Protein AF-0000000080103624 (afdb_homodimer)

Solvent-accessible surface area (backbone atoms only — not comparable to full-atom values): 19762 Å² total; per-residue (Å²): 134,85,80,80,78,81,78,81,80,79,78,71,75,78,77,62,60,20,58,78,58,43,58,50,46,77,57,95,74,27,35,34,36,67,38,67,47,63,38,26,50,69,50,47,36,51,53,22,40,49,47,68,25,21,25,30,74,59,68,45,70,66,57,38,50,50,51,16,57,56,40,41,77,65,40,57,46,86,38,49,27,38,39,17,35,40,26,85,40,67,56,57,80,43,61,86,39,42,38,31,71,71,68,57,77,66,75,45,86,51,58,30,93,80,40,56,50,72,39,98,50,56,34,23,34,25,28,29,20,62,78,37,32,26,37,54,39,61,43,78,47,68,28,21,34,32,28,29,29,75,54,31,68,48,50,40,56,63,33,88,86,74,21,62,20,50,47,41,78,32,76,87,41,74,18,46,30,17,39,20,45,58,77,77,126,135,86,82,80,78,79,80,81,79,80,80,71,76,78,76,62,60,20,58,77,55,43,60,51,47,77,57,94,73,26,35,33,34,66,38,68,48,64,39,26,50,69,49,48,37,50,53,22,40,46,46,68,26,21,24,30,74,60,67,45,70,66,58,37,50,50,52,15,58,57,40,41,78,67,41,57,47,86,38,49,27,36,40,17,34,40,27,85,43,70,57,58,79,42,62,86,39,42,38,30,72,70,66,54,78,66,77,46,86,50,57,31,92,82,40,55,52,74,43,99,50,56,34,24,34,26,29,30,21,63,77,38,32,26,38,55,39,60,44,78,47,68,27,22,34,31,28,28,29,74,53,35,69,48,47,40,60,63,36,89,84,74,22,61,21,49,46,41,76,33,77,86,45,74,18,45,29,16,40,21,47,56,76,77,125

Nearest PDB structures (foldseek):
  1uv0-assembly1_A  TM=8.513E-01  e=1.401E-09  Homo sapiens
  1htn-assembly1_A  TM=8.570E-01  e=1.304E-08  Homo sapiens
  6m5m-assembly1_A  TM=8.156E-01  e=2.889E-09  Saxidomus purpurata
  3l9j-assembly1_C  TM=8.306E-01  e=1.088E-08  Homo sapiens
  6e7d-assembly1_E  TM=8.321E-01  e=7.578E-09  Mus musculus

Organism: NCBI:txid1611254

Structure (mmCIF, N/CA/C/O backbone):
data_AF-0000000080103624-model_v1
#
loop_
_entity.id
_entity.type
_entity.pdbx_description
1 polymer 'C-type lectin domain-containing protein'
#
loop_
_atom_site.group_PDB
_atom_site.id
_atom_site.type_symbol
_atom_site.label_atom_id
_atom_site.label_alt_id
_atom_site.label_comp_id
_atom_site.label_asym_id
_atom_site.label_entity_id
_atom_site.label_seq_id
_atom_site.pdbx_PDB_ins_code
_atom_site.Cartn_x
_atom_site.Cartn_y
_atom_site.Cartn_z
_atom_site.occupancy
_atom_site.B_iso_or_equiv
_atom_site.auth_seq_id
_atom_site.auth_comp_id
_atom_site.auth_asym_id
_atom_site.auth_atom_id
_atom_site.pdbx_PDB_model_num
ATOM 1 N N . MET A 1 1 ? 51.656 28.688 24.375 1 42.62 1 MET A N 1
ATOM 2 C CA . MET A 1 1 ? 51.281 28.562 22.969 1 42.62 1 MET A CA 1
ATOM 3 C C . MET A 1 1 ? 50.094 27.641 22.812 1 42.62 1 MET A C 1
ATOM 5 O O . MET A 1 1 ? 50.188 26.438 23.016 1 42.62 1 MET A O 1
ATOM 9 N N . TRP A 1 2 ? 48.875 28.109 23.203 1 54.34 2 TRP A N 1
ATOM 10 C CA . TRP A 1 2 ? 47.594 27.438 23.172 1 54.34 2 TRP A CA 1
ATOM 11 C C . TRP A 1 2 ? 47.188 27.078 21.734 1 54.34 2 TRP A C 1
ATOM 13 O O . TRP A 1 2 ? 47.125 27.938 20.859 1 54.34 2 TRP A O 1
ATOM 23 N N . LYS A 1 3 ? 47.469 25.828 21.203 1 55.03 3 LYS A N 1
ATOM 24 C CA . LYS A 1 3 ? 47 25.281 19.938 1 55.03 3 LYS A CA 1
ATOM 25 C C . LYS A 1 3 ? 45.469 25.156 19.922 1 55.03 3 LYS A C 1
ATOM 27 O O . LYS A 1 3 ? 44.875 24.453 20.75 1 55.03 3 LYS A O 1
ATOM 32 N N . ALA A 1 4 ? 44.656 26.141 19.391 1 56.53 4 ALA A N 1
ATOM 33 C CA . ALA A 1 4 ? 43.25 26.062 19.125 1 56.53 4 ALA A CA 1
ATOM 34 C C . ALA A 1 4 ? 42.906 24.922 18.156 1 56.53 4 ALA A C 1
ATOM 36 O O . ALA A 1 4 ? 43.438 24.891 17.047 1 56.53 4 ALA A O 1
ATOM 37 N N . CYS A 1 5 ? 42.531 23.766 18.641 1 57.59 5 CYS A N 1
ATOM 38 C CA . CYS A 1 5 ? 41.969 22.672 17.844 1 57.59 5 CYS A CA 1
ATOM 39 C C . CYS A 1 5 ? 40.625 23.047 17.25 1 57.59 5 CYS A C 1
ATOM 41 O O . CYS A 1 5 ? 39.656 23.25 17.984 1 57.59 5 CYS A O 1
ATOM 43 N N . PHE A 1 6 ? 40.5 23.688 16.094 1 59.5 6 PHE A N 1
ATOM 44 C CA . PHE A 1 6 ? 39.25 23.906 15.375 1 59.5 6 PHE A CA 1
ATOM 45 C C . PHE A 1 6 ? 38.594 22.594 14.984 1 59.5 6 PHE A C 1
ATOM 47 O O . PHE A 1 6 ? 39.156 21.844 14.172 1 59.5 6 PHE A O 1
ATOM 54 N N . ALA A 1 7 ? 37.625 22.047 15.789 1 59.94 7 ALA A N 1
ATOM 55 C CA . ALA A 1 7 ? 36.781 20.922 15.414 1 59.94 7 ALA A CA 1
ATOM 56 C C . ALA A 1 7 ? 35.844 21.312 14.273 1 59.94 7 ALA A C 1
ATOM 58 O O . ALA A 1 7 ? 34.969 22.172 14.438 1 59.94 7 ALA A O 1
ATOM 59 N N . PHE A 1 8 ? 36.156 21 13.023 1 60.81 8 PHE A N 1
ATOM 60 C CA . PHE A 1 8 ? 35.281 21.141 11.859 1 60.81 8 PHE A CA 1
ATOM 61 C C . PHE A 1 8 ? 34.125 20.156 11.945 1 60.81 8 PHE A C 1
ATOM 63 O O . PHE A 1 8 ? 34.312 18.953 11.812 1 60.81 8 PHE A O 1
ATOM 70 N N . PHE A 1 9 ? 32.938 20.594 12.57 1 58.5 9 PHE A N 1
ATOM 71 C CA . PHE A 1 9 ? 31.719 19.812 12.484 1 58.5 9 PHE A CA 1
ATOM 72 C C . PHE A 1 9 ? 31.25 19.703 11.031 1 58.5 9 PHE A C 1
ATOM 74 O O . PHE A 1 9 ? 30.828 20.688 10.43 1 58.5 9 PHE A O 1
ATOM 81 N N . ILE A 1 10 ? 31.578 18.609 10.328 1 54.03 10 ILE A N 1
ATOM 82 C CA . ILE A 1 10 ? 31.047 18.281 9.008 1 54.03 10 ILE A CA 1
ATOM 83 C C . ILE A 1 10 ? 29.562 17.969 9.109 1 54.03 10 ILE A C 1
ATOM 85 O O . ILE A 1 10 ? 29.188 16.922 9.656 1 54.03 10 ILE A O 1
ATOM 89 N N . PHE A 1 11 ? 28.641 18.938 9.062 1 50.88 11 PHE A N 1
ATOM 90 C CA . PHE A 1 11 ? 27.219 18.688 8.859 1 50.88 11 PHE A CA 1
ATOM 91 C C . PHE A 1 11 ? 26.984 17.984 7.531 1 50.88 11 PHE A C 1
ATOM 93 O O . PHE A 1 11 ? 27.047 18.609 6.473 1 50.88 11 PHE A O 1
ATOM 100 N N . LEU A 1 12 ? 27.094 16.672 7.508 1 46.94 12 LEU A N 1
ATOM 101 C CA . LEU A 1 12 ? 26.703 15.93 6.312 1 46.94 12 LEU A CA 1
ATOM 102 C C . LEU A 1 12 ? 25.188 16.031 6.078 1 46.94 12 LEU A C 1
ATOM 104 O O . LEU A 1 12 ? 24.406 15.625 6.926 1 46.94 12 LEU A O 1
ATOM 108 N N . PRO A 1 13 ? 24.781 16.844 5.172 1 43.38 13 PRO A N 1
ATOM 109 C CA . PRO A 1 13 ? 23.328 16.797 4.918 1 43.38 13 PRO A CA 1
ATOM 110 C C . PRO A 1 13 ? 22.828 15.398 4.578 1 43.38 13 PRO A C 1
ATOM 112 O O . PRO A 1 13 ? 23.438 14.711 3.748 1 43.38 13 PRO A O 1
ATOM 115 N N . VAL A 1 14 ? 22.109 14.797 5.48 1 39.34 14 VAL A N 1
ATOM 116 C CA . VAL A 1 14 ? 21.406 13.547 5.16 1 39.34 14 VAL A CA 1
ATOM 117 C C . VAL A 1 14 ? 20.531 13.758 3.93 1 39.34 14 VAL A C 1
ATOM 119 O O . VAL A 1 14 ? 19.562 14.516 3.971 1 39.34 14 VAL A O 1
ATOM 122 N N . LEU A 1 15 ? 21.094 13.664 2.699 1 37.47 15 LEU A N 1
ATOM 123 C CA . LEU A 1 15 ? 20.312 13.594 1.472 1 37.47 15 LEU A CA 1
ATOM 124 C C . LEU A 1 15 ? 19.234 12.516 1.579 1 37.47 15 LEU A C 1
ATOM 126 O O . LEU A 1 15 ? 19.531 11.32 1.593 1 37.47 15 LEU A O 1
ATOM 130 N N . THR A 1 16 ? 18.156 12.828 2.361 1 37.81 16 THR A N 1
ATOM 131 C CA . THR A 1 16 ? 17.078 11.852 2.33 1 37.81 16 THR A CA 1
ATOM 132 C C . THR A 1 16 ? 16.469 11.758 0.934 1 37.81 16 THR A C 1
ATOM 134 O O . THR A 1 16 ? 16.078 12.781 0.351 1 37.81 16 THR A O 1
ATOM 137 N N . ASN A 1 17 ? 17.094 11.094 0.019 1 40.38 17 ASN A N 1
ATOM 138 C CA . ASN A 1 17 ? 16.562 10.773 -1.304 1 40.38 17 ASN A CA 1
ATOM 139 C C . ASN A 1 17 ? 15.086 10.438 -1.249 1 40.38 17 ASN A C 1
ATOM 141 O O . ASN A 1 17 ? 14.672 9.562 -0.485 1 40.38 17 ASN A O 1
ATOM 145 N N . ALA A 1 18 ? 14.203 11.414 -1.476 1 46.22 18 ALA A N 1
ATOM 146 C CA . ALA A 1 18 ? 12.773 11.109 -1.585 1 46.22 18 ALA A CA 1
ATOM 147 C C . ALA A 1 18 ? 12.531 9.977 -2.584 1 46.22 18 ALA A C 1
ATOM 149 O O . ALA A 1 18 ? 12.82 10.125 -3.775 1 46.22 18 ALA A O 1
ATOM 150 N N . GLN A 1 19 ? 12.891 8.758 -2.305 1 52.38 19 GLN A N 1
ATOM 151 C CA . GLN A 1 19 ? 12.883 7.574 -3.158 1 52.38 19 GLN A CA 1
ATOM 152 C C . GLN A 1 19 ? 11.484 7.281 -3.68 1 52.38 19 GLN A C 1
ATOM 154 O O . GLN A 1 19 ? 10.508 7.379 -2.934 1 52.38 19 GLN A O 1
ATOM 159 N N . CYS A 1 20 ? 11.344 7.457 -5.16 1 63.06 20 CYS A N 1
ATOM 160 C CA . CYS A 1 20 ? 10.125 6.961 -5.789 1 63.06 20 CYS A CA 1
ATOM 161 C C . CYS A 1 20 ? 9.844 5.523 -5.371 1 63.06 20 CYS A C 1
ATOM 163 O O . CYS A 1 20 ? 10.703 4.652 -5.496 1 63.06 20 CYS A O 1
ATOM 165 N N . ASN A 1 21 ? 8.727 5.273 -4.75 1 66.69 21 ASN A N 1
ATOM 166 C CA . ASN A 1 21 ? 8.156 3.973 -4.41 1 66.69 21 ASN A CA 1
ATOM 167 C C . ASN A 1 21 ? 9.016 3.244 -3.377 1 66.69 21 ASN A C 1
ATOM 169 O O . ASN A 1 21 ? 9.453 2.115 -3.609 1 66.69 21 ASN A O 1
ATOM 173 N N . PRO A 1 22 ? 9.336 3.867 -2.318 1 73.5 22 PRO A N 1
ATOM 174 C CA . PRO A 1 22 ? 10.109 3.158 -1.294 1 73.5 22 PRO A CA 1
ATOM 175 C C . PRO A 1 22 ? 9.477 1.823 -0.902 1 73.5 22 PRO A C 1
ATOM 177 O O . PRO A 1 22 ? 8.25 1.691 -0.903 1 73.5 22 PRO A O 1
ATOM 180 N N . GLY A 1 23 ? 10.344 0.8 -0.633 1 76.62 23 GLY A N 1
ATOM 181 C CA . GLY A 1 23 ? 9.867 -0.511 -0.225 1 76.62 23 GLY A CA 1
ATOM 182 C C . GLY A 1 23 ? 9.617 -1.446 -1.394 1 76.62 23 GLY A C 1
ATOM 183 O O . GLY A 1 23 ? 9.234 -2.602 -1.2 1 76.62 23 GLY A O 1
ATOM 184 N N . SER A 1 24 ? 9.922 -0.871 -2.531 1 81.94 24 SER A N 1
ATOM 185 C CA . SER A 1 24 ? 9.703 -1.687 -3.723 1 81.94 24 SER A CA 1
ATOM 186 C C . SER A 1 24 ? 11.008 -2.277 -4.238 1 81.94 24 SER A C 1
ATOM 188 O O . SER A 1 24 ? 12.094 -1.77 -3.93 1 81.94 24 SER A O 1
ATOM 190 N N . VAL A 1 25 ? 10.906 -3.393 -4.898 1 80.06 25 VAL A N 1
ATOM 191 C CA . VAL A 1 25 ? 12.016 -4.031 -5.586 1 80.06 25 VAL A CA 1
ATOM 192 C C . VAL A 1 25 ? 11.703 -4.164 -7.074 1 80.06 25 VAL A C 1
ATOM 194 O O . VAL A 1 25 ? 10.539 -4.066 -7.48 1 80.06 25 VAL A O 1
ATOM 197 N N . TYR A 1 26 ? 12.781 -4.301 -7.824 1 75.94 26 TYR A N 1
ATOM 198 C CA . TYR A 1 26 ? 12.594 -4.246 -9.266 1 75.94 26 TYR A CA 1
ATOM 199 C C . TYR A 1 26 ? 13.164 -5.488 -9.938 1 75.94 26 TYR A C 1
ATOM 201 O O . TYR A 1 26 ? 14.219 -5.988 -9.547 1 75.94 26 TYR A O 1
ATOM 209 N N . SER A 1 27 ? 12.367 -6.059 -10.898 1 78.81 27 SER A N 1
ATOM 210 C CA . SER A 1 27 ? 12.805 -7.184 -11.727 1 78.81 27 SER A CA 1
ATOM 211 C C . SER A 1 27 ? 12.109 -7.176 -13.086 1 78.81 27 SER A C 1
ATOM 213 O O . SER A 1 27 ? 10.883 -7.051 -13.156 1 78.81 27 SER A O 1
ATOM 215 N N . ASN A 1 28 ? 12.945 -7.277 -14.125 1 75.81 28 ASN A N 1
ATOM 216 C CA . ASN A 1 28 ? 12.422 -7.41 -15.477 1 75.81 28 ASN A CA 1
ATOM 217 C C . ASN A 1 28 ? 11.422 -6.309 -15.805 1 75.81 28 ASN A C 1
ATOM 219 O O . ASN A 1 28 ? 10.312 -6.594 -16.266 1 75.81 28 ASN A O 1
ATOM 223 N N . ASN A 1 29 ? 11.75 -5.043 -15.539 1 72.5 29 ASN A N 1
ATOM 224 C CA . ASN A 1 29 ? 10.969 -3.852 -15.844 1 72.5 29 ASN A CA 1
ATOM 225 C C . ASN A 1 29 ? 9.641 -3.844 -15.094 1 72.5 29 ASN A C 1
ATOM 227 O O . ASN A 1 29 ? 8.648 -3.281 -15.57 1 72.5 29 ASN A O 1
ATOM 231 N N . ARG A 1 30 ? 9.57 -4.551 -14.07 1 82.62 30 ARG A N 1
ATOM 232 C CA . ARG A 1 30 ? 8.422 -4.543 -13.164 1 82.62 30 ARG A CA 1
ATOM 233 C C . ARG A 1 30 ? 8.844 -4.164 -11.75 1 82.62 30 ARG A C 1
ATOM 235 O O . ARG A 1 30 ? 9.961 -4.473 -11.32 1 82.62 30 ARG A O 1
ATOM 242 N N . ARG A 1 31 ? 8.016 -3.441 -11.141 1 83.44 31 ARG A N 1
ATOM 243 C CA . ARG A 1 31 ? 8.203 -3.094 -9.734 1 83.44 31 ARG A CA 1
ATOM 244 C C . ARG A 1 31 ? 7.324 -3.961 -8.836 1 83.44 31 ARG A C 1
ATOM 246 O O . ARG A 1 31 ? 6.156 -4.195 -9.141 1 83.44 31 ARG A O 1
ATOM 253 N N . PHE A 1 32 ? 7.969 -4.43 -7.746 1 89.5 32 PHE A N 1
ATOM 254 C CA . PHE A 1 32 ? 7.246 -5.273 -6.801 1 89.5 32 PHE A CA 1
ATOM 255 C C . PHE A 1 32 ? 7.309 -4.691 -5.395 1 89.5 32 PHE A C 1
ATOM 257 O O . PHE A 1 32 ? 8.336 -4.141 -4.988 1 89.5 32 PHE A O 1
ATOM 264 N N . THR A 1 33 ? 6.25 -4.73 -4.742 1 92.75 33 THR A N 1
ATOM 265 C CA . THR A 1 33 ? 6.203 -4.379 -3.328 1 92.75 33 THR A CA 1
ATOM 266 C C . THR A 1 33 ? 5.594 -5.512 -2.508 1 92.75 33 THR A C 1
ATOM 268 O O . THR A 1 33 ? 4.504 -6 -2.824 1 92.75 33 THR A O 1
ATOM 271 N N . LEU A 1 34 ? 6.312 -5.941 -1.493 1 95.94 34 LEU A N 1
ATOM 272 C CA . LEU A 1 34 ? 5.848 -7.008 -0.616 1 95.94 34 LEU A CA 1
ATOM 273 C C . LEU A 1 34 ? 5.195 -6.434 0.639 1 95.94 34 LEU A C 1
ATOM 275 O O . LEU A 1 34 ? 5.793 -5.602 1.327 1 95.94 34 LEU A O 1
ATOM 279 N N . PHE A 1 35 ? 4.016 -6.848 0.913 1 97.69 35 PHE A N 1
ATOM 280 C CA . PHE A 1 35 ? 3.281 -6.43 2.102 1 97.69 35 PHE A CA 1
ATOM 281 C C . PHE A 1 35 ? 3.158 -7.582 3.096 1 97.69 35 PHE A C 1
ATOM 283 O O . PHE A 1 35 ? 2.465 -8.562 2.83 1 97.69 35 PHE A O 1
ATOM 290 N N . PRO A 1 36 ? 3.758 -7.422 4.25 1 97.06 36 PRO A N 1
ATOM 291 C CA . PRO A 1 36 ? 3.676 -8.5 5.242 1 97.06 36 PRO A CA 1
ATOM 292 C C . PRO A 1 36 ? 2.301 -8.594 5.895 1 97.06 36 PRO A C 1
ATOM 294 O O . PRO A 1 36 ? 1.998 -9.586 6.562 1 97.06 36 PRO A O 1
ATOM 297 N N . ALA A 1 37 ? 1.497 -7.543 5.789 1 96.88 37 ALA A N 1
ATOM 298 C CA . ALA A 1 37 ? 0.145 -7.57 6.34 1 96.88 37 ALA A CA 1
ATOM 299 C C . ALA A 1 37 ? -0.652 -8.742 5.781 1 96.88 37 ALA A C 1
ATOM 301 O O . ALA A 1 37 ? -0.556 -9.062 4.594 1 96.88 37 ALA A O 1
ATOM 302 N N . GLN A 1 38 ? -1.445 -9.383 6.633 1 97.88 38 GLN A N 1
ATOM 303 C CA . GLN A 1 38 ? -2.232 -10.531 6.211 1 97.88 38 GLN A CA 1
ATOM 304 C C . GLN A 1 38 ? -3.676 -10.133 5.914 1 97.88 38 GLN A C 1
ATOM 306 O O . GLN A 1 38 ? -4.398 -9.688 6.805 1 97.88 38 GLN A O 1
ATOM 311 N N . VAL A 1 39 ? -4.102 -10.281 4.68 1 98.38 39 VAL A N 1
ATOM 312 C CA . VAL A 1 39 ? -5.461 -9.977 4.25 1 98.38 39 VAL A CA 1
ATOM 313 C C . VAL A 1 39 ? -5.949 -11.047 3.279 1 98.38 39 VAL A C 1
ATOM 315 O O . VAL A 1 39 ? -5.18 -11.922 2.869 1 98.38 39 VAL A O 1
ATOM 318 N N . ASP A 1 40 ? -7.215 -11.07 3.012 1 98 40 ASP A N 1
ATOM 319 C CA . ASP A 1 40 ? -7.711 -12.039 2.043 1 98 40 ASP A CA 1
ATOM 320 C C . ASP A 1 40 ? -7.355 -11.625 0.617 1 98 40 ASP A C 1
ATOM 322 O O . ASP A 1 40 ? -6.836 -10.531 0.395 1 98 40 ASP A O 1
ATOM 326 N N . PHE A 1 41 ? -7.598 -12.492 -0.277 1 97.88 41 PHE A N 1
ATOM 327 C CA . PHE A 1 41 ? -7.172 -12.32 -1.661 1 97.88 41 PHE A CA 1
ATOM 328 C C . PHE A 1 41 ? -7.801 -11.07 -2.27 1 97.88 41 PHE A C 1
ATOM 330 O O . PHE A 1 41 ? -7.109 -10.258 -2.877 1 97.88 41 PHE A O 1
ATOM 337 N N . LYS A 1 42 ? -9.109 -10.961 -2.08 1 97.94 42 LYS A N 1
ATOM 338 C CA . LYS A 1 42 ? -9.828 -9.828 -2.662 1 97.94 42 LYS A CA 1
ATOM 339 C C . LYS A 1 42 ? -9.289 -8.508 -2.129 1 97.94 42 LYS A C 1
ATOM 341 O O . LYS A 1 42 ? -9.078 -7.562 -2.896 1 97.94 42 LYS A O 1
ATOM 346 N N . THR A 1 43 ? -9.078 -8.414 -0.839 1 98.44 43 THR A N 1
ATOM 347 C CA . THR A 1 43 ? -8.547 -7.215 -0.207 1 98.44 43 THR A CA 1
ATOM 348 C C . THR A 1 43 ? -7.141 -6.91 -0.712 1 98.44 43 THR A C 1
ATOM 350 O O . THR A 1 43 ? -6.82 -5.758 -1.017 1 98.44 43 THR A O 1
ATOM 353 N N . ALA A 1 44 ? -6.309 -7.938 -0.789 1 98.75 44 ALA A N 1
ATOM 354 C CA . ALA A 1 44 ? -4.953 -7.77 -1.299 1 98.75 44 ALA A CA 1
ATOM 355 C C . ALA A 1 44 ? -4.961 -7.172 -2.703 1 98.75 44 ALA A C 1
ATOM 357 O O . ALA A 1 44 ? -4.238 -6.215 -2.982 1 98.75 44 ALA A O 1
ATOM 358 N N . GLU A 1 45 ? -5.82 -7.723 -3.566 1 98.56 45 GLU A N 1
ATOM 359 C CA . GLU A 1 45 ? -5.926 -7.211 -4.93 1 98.56 45 GLU A CA 1
ATOM 360 C C . GLU A 1 45 ? -6.371 -5.75 -4.938 1 98.56 45 GLU A C 1
ATOM 362 O O . GLU A 1 45 ? -5.824 -4.934 -5.68 1 98.56 45 GLU A O 1
ATOM 367 N N . SER A 1 46 ? -7.297 -5.441 -4.133 1 97.62 46 SER A N 1
ATOM 368 C CA . SER A 1 46 ? -7.812 -4.074 -4.078 1 97.62 46 SER A CA 1
ATOM 369 C C . SER A 1 46 ? -6.73 -3.094 -3.639 1 97.62 46 SER A C 1
ATOM 371 O O . SER A 1 46 ? -6.688 -1.957 -4.117 1 97.62 46 SER A O 1
ATOM 373 N N . ILE A 1 47 ? -5.887 -3.465 -2.744 1 97.81 47 ILE A N 1
ATOM 374 C CA . ILE A 1 47 ? -4.797 -2.617 -2.271 1 97.81 47 ILE A CA 1
ATOM 375 C C . ILE A 1 47 ? -3.807 -2.369 -3.408 1 97.81 47 ILE A C 1
ATOM 377 O O . ILE A 1 47 ? -3.369 -1.236 -3.625 1 97.81 47 ILE A O 1
ATOM 381 N N . CYS A 1 48 ? -3.479 -3.4 -4.129 1 97.81 48 CYS A N 1
ATOM 382 C CA . CYS A 1 48 ? -2.539 -3.254 -5.234 1 97.81 48 CYS A CA 1
ATOM 383 C C . CYS A 1 48 ? -3.111 -2.346 -6.32 1 97.81 48 CYS A C 1
ATOM 385 O O . CYS A 1 48 ? -2.379 -1.567 -6.934 1 97.81 48 CYS A O 1
ATOM 387 N N . MET A 1 49 ? -4.395 -2.369 -6.512 1 96.69 49 MET A N 1
ATOM 388 C CA . MET A 1 49 ? -5.035 -1.66 -7.613 1 96.69 49 MET A CA 1
ATOM 389 C C . MET A 1 49 ? -5.047 -0.156 -7.359 1 96.69 49 MET A C 1
ATOM 391 O O . MET A 1 49 ? -5.176 0.634 -8.297 1 96.69 49 MET A O 1
ATOM 395 N N . VAL A 1 50 ? -4.914 0.289 -6.109 1 94.06 50 VAL A N 1
ATOM 396 C CA . VAL A 1 50 ? -4.938 1.706 -5.766 1 94.06 50 VAL A CA 1
ATOM 397 C C . VAL A 1 50 ? -3.809 2.434 -6.492 1 94.06 50 VAL A C 1
ATOM 399 O O . VAL A 1 50 ? -3.973 3.58 -6.918 1 94.06 50 VAL A O 1
ATOM 402 N N . SER A 1 51 ? -2.662 1.802 -6.648 1 88.12 51 SER A N 1
ATOM 403 C CA . SER A 1 51 ? -1.518 2.385 -7.344 1 88.12 51 SER A CA 1
ATOM 404 C C . SER A 1 51 ? -1.366 1.805 -8.742 1 88.12 51 SER A C 1
ATOM 406 O O . SER A 1 51 ? -0.248 1.651 -9.242 1 88.12 51 SER A O 1
ATOM 408 N N . ASN A 1 52 ? -2.455 1.367 -9.32 1 90.38 52 ASN A N 1
ATOM 409 C CA . ASN A 1 52 ? -2.518 0.848 -10.68 1 90.38 52 ASN A CA 1
ATOM 410 C C . ASN A 1 52 ? -1.72 -0.445 -10.82 1 90.38 52 ASN A C 1
ATOM 412 O O . ASN A 1 52 ? -1.075 -0.671 -11.852 1 90.38 52 ASN A O 1
ATOM 416 N N . GLY A 1 53 ? -1.663 -1.146 -9.82 1 95 53 GLY A N 1
ATOM 417 C CA . GLY A 1 53 ? -1.01 -2.445 -9.836 1 95 53 GLY A CA 1
ATOM 418 C C . GLY A 1 53 ? -1.979 -3.602 -9.688 1 95 53 GLY A C 1
ATOM 419 O O . GLY A 1 53 ? -3.193 -3.42 -9.797 1 95 53 GLY A O 1
ATOM 420 N N . HIS A 1 54 ? -1.419 -4.797 -9.539 1 97.88 54 HIS A N 1
ATOM 421 C CA . HIS A 1 54 ? -2.117 -6.051 -9.289 1 97.88 54 HIS A CA 1
ATOM 422 C C . HIS A 1 54 ? -1.289 -6.969 -8.391 1 97.88 54 HIS A C 1
ATOM 424 O O . HIS A 1 54 ? -0.087 -6.758 -8.219 1 97.88 54 HIS A O 1
ATOM 430 N N . LEU A 1 55 ? -1.993 -7.93 -7.828 1 98.69 55 LEU A N 1
ATOM 431 C CA . LEU A 1 55 ? -1.2 -9.016 -7.27 1 98.69 55 LEU A CA 1
ATOM 432 C C . LEU A 1 55 ? -0.265 -9.602 -8.32 1 98.69 55 LEU A C 1
ATOM 434 O O . LEU A 1 55 ? -0.642 -9.742 -9.484 1 98.69 55 LEU A O 1
ATOM 438 N N . ALA A 1 56 ? 0.911 -10.031 -7.914 1 98.31 56 ALA A N 1
ATOM 439 C CA . ALA A 1 56 ? 2.012 -10.344 -8.82 1 98.31 56 ALA A CA 1
ATOM 440 C C . ALA A 1 56 ? 1.7 -11.586 -9.656 1 98.31 56 ALA A C 1
ATOM 442 O O . ALA A 1 56 ? 1.196 -12.578 -9.133 1 98.31 56 ALA A O 1
ATOM 443 N N . SER A 1 57 ? 1.951 -11.453 -10.867 1 98.12 57 SER A N 1
ATOM 444 C CA . SER A 1 57 ? 1.984 -12.602 -11.766 1 98.12 57 SER A CA 1
ATOM 445 C C . SER A 1 57 ? 3.412 -13.094 -11.977 1 98.12 57 SER A C 1
ATOM 447 O O . SER A 1 57 ? 4.367 -12.328 -11.844 1 98.12 57 SER A O 1
ATOM 449 N N . VAL A 1 58 ? 3.564 -14.367 -12.219 1 97.19 58 VAL A N 1
ATOM 450 C CA . VAL A 1 58 ? 4.883 -14.969 -12.391 1 97.19 58 VAL A CA 1
ATOM 451 C C . VAL A 1 58 ? 4.93 -15.734 -13.711 1 97.19 58 VAL A C 1
ATOM 453 O O . VAL A 1 58 ? 4.082 -16.594 -13.977 1 97.19 58 VAL A O 1
ATOM 456 N N . HIS A 1 59 ? 6.008 -15.422 -14.484 1 95.81 59 HIS A N 1
ATOM 457 C CA . HIS A 1 59 ? 5.992 -15.945 -15.852 1 95.81 59 HIS A CA 1
ATOM 458 C C . HIS A 1 59 ? 7.25 -16.75 -16.141 1 95.81 59 HIS A C 1
ATOM 460 O O . HIS A 1 59 ? 7.379 -17.344 -17.219 1 95.81 59 HIS A O 1
ATOM 466 N N . ASN A 1 60 ? 8.195 -16.766 -15.188 1 94.94 60 ASN A N 1
ATOM 467 C CA . ASN A 1 60 ? 9.414 -17.531 -15.375 1 94.94 60 ASN A CA 1
ATOM 468 C C . ASN A 1 60 ? 10.094 -17.844 -14.047 1 94.94 60 ASN A C 1
ATOM 470 O O . ASN A 1 60 ? 9.727 -17.297 -13.008 1 94.94 60 ASN A O 1
ATOM 474 N N . THR A 1 61 ? 11.078 -18.75 -14.172 1 95.25 61 THR A N 1
ATOM 475 C CA . THR A 1 61 ? 11.766 -19.234 -12.977 1 95.25 61 THR A CA 1
ATOM 476 C C . THR A 1 61 ? 12.57 -18.109 -12.328 1 95.25 61 THR A C 1
ATOM 478 O O . THR A 1 61 ? 12.68 -18.047 -11.102 1 95.25 61 THR A O 1
ATOM 481 N N . ILE A 1 62 ? 13.086 -17.281 -13.078 1 89.62 62 ILE A N 1
ATOM 482 C CA . ILE A 1 62 ? 13.914 -16.188 -12.57 1 89.62 62 ILE A CA 1
ATOM 483 C C . ILE A 1 62 ? 13.07 -15.266 -11.688 1 89.62 62 ILE A C 1
ATOM 485 O O . ILE A 1 62 ? 13.43 -15.016 -10.531 1 89.62 62 ILE A O 1
ATOM 489 N N . ASP A 1 63 ? 11.961 -14.852 -12.203 1 91.5 63 ASP A N 1
ATOM 490 C CA . ASP A 1 63 ? 11.07 -13.984 -11.438 1 91.5 63 ASP A CA 1
ATOM 491 C C . ASP A 1 63 ? 10.523 -14.703 -10.203 1 91.5 63 ASP A C 1
ATOM 493 O O . ASP A 1 63 ? 10.422 -14.109 -9.125 1 91.5 63 ASP A O 1
ATOM 497 N N . ASN A 1 64 ? 10.203 -15.938 -10.367 1 96.88 64 ASN A N 1
ATOM 498 C CA . ASN A 1 64 ? 9.703 -16.719 -9.242 1 96.88 64 ASN A CA 1
ATOM 499 C C . ASN A 1 64 ? 10.711 -16.766 -8.094 1 96.88 64 ASN A C 1
ATOM 501 O O . ASN A 1 64 ? 10.359 -16.484 -6.945 1 96.88 64 ASN A O 1
ATOM 505 N N . ASN A 1 65 ? 11.938 -17.109 -8.492 1 93.81 65 ASN A N 1
ATOM 506 C CA . ASN A 1 65 ? 12.984 -17.188 -7.48 1 93.81 65 ASN A CA 1
ATOM 507 C C . ASN A 1 65 ? 13.289 -15.828 -6.863 1 93.81 65 ASN A C 1
ATOM 509 O O . ASN A 1 65 ? 13.523 -15.727 -5.66 1 93.81 65 ASN A O 1
ATOM 513 N N . PHE A 1 66 ? 13.305 -14.867 -7.703 1 92.69 66 PHE A N 1
ATOM 514 C CA . PHE A 1 66 ? 13.531 -13.508 -7.23 1 92.69 66 PHE A CA 1
ATOM 515 C C . PHE A 1 66 ? 12.492 -13.125 -6.18 1 92.69 66 PHE A C 1
ATOM 517 O O . PHE A 1 66 ? 12.844 -12.641 -5.098 1 92.69 66 PHE A O 1
ATOM 524 N N . LEU A 1 67 ? 11.18 -13.344 -6.441 1 95.19 67 LEU A N 1
ATOM 525 C CA . LEU A 1 67 ? 10.086 -12.969 -5.543 1 95.19 67 LEU A CA 1
ATOM 526 C C . LEU A 1 67 ? 10.164 -13.766 -4.242 1 95.19 67 LEU A C 1
ATOM 528 O O . LEU A 1 67 ? 9.945 -13.211 -3.162 1 95.19 67 LEU A O 1
ATOM 532 N N . ALA A 1 68 ? 10.477 -15.023 -4.324 1 96 68 ALA A N 1
ATOM 533 C CA . ALA A 1 68 ? 10.609 -15.844 -3.125 1 96 68 ALA A CA 1
ATOM 534 C C . ALA A 1 68 ? 11.734 -15.328 -2.232 1 96 68 ALA A C 1
ATOM 536 O O . ALA A 1 68 ? 11.57 -15.227 -1.014 1 96 68 ALA A O 1
ATOM 537 N N . GLN A 1 69 ? 12.836 -15.031 -2.861 1 92.69 69 GLN A N 1
ATOM 538 C CA . GLN A 1 69 ? 13.984 -14.508 -2.117 1 92.69 69 GLN A CA 1
ATOM 539 C C . GLN A 1 69 ? 13.641 -13.188 -1.443 1 92.69 69 GLN A C 1
ATOM 541 O O . GLN A 1 69 ? 13.969 -12.977 -0.272 1 92.69 69 GLN A O 1
ATOM 546 N N . GLN A 1 70 ? 13.039 -12.328 -2.189 1 89.94 70 GLN A N 1
ATOM 547 C CA . GLN A 1 70 ? 12.648 -11.031 -1.634 1 89.94 70 GLN A CA 1
ATOM 548 C C . GLN A 1 70 ? 11.641 -11.203 -0.5 1 89.94 70 GLN A C 1
ATOM 550 O O . GLN A 1 70 ? 11.703 -10.484 0.502 1 89.94 70 GLN A O 1
ATOM 555 N N . ALA A 1 71 ? 10.703 -12.117 -0.629 1 93.31 71 ALA A N 1
ATOM 556 C CA . ALA A 1 71 ? 9.664 -12.352 0.371 1 93.31 71 ALA A CA 1
ATOM 557 C C . ALA A 1 71 ? 10.273 -12.742 1.714 1 93.31 71 ALA A C 1
ATOM 559 O O . ALA A 1 71 ? 9.781 -12.336 2.768 1 93.31 71 ALA A O 1
ATOM 560 N N . GLN A 1 72 ? 11.328 -13.453 1.657 1 92.5 72 GLN A N 1
ATOM 561 C CA . GLN A 1 72 ? 11.953 -13.945 2.879 1 92.5 72 GLN A CA 1
ATOM 562 C C . GLN A 1 72 ? 12.508 -12.797 3.719 1 92.5 72 GLN A C 1
ATOM 564 O O . GLN A 1 72 ? 12.766 -12.961 4.91 1 92.5 72 GLN A O 1
ATOM 569 N N . LYS A 1 73 ? 12.727 -11.719 3.111 1 90 73 LYS A N 1
ATOM 570 C CA . LYS A 1 73 ? 13.234 -10.555 3.836 1 90 73 LYS A CA 1
ATOM 571 C C . LYS A 1 73 ? 12.141 -9.914 4.688 1 90 73 LYS A C 1
ATOM 573 O O . LYS A 1 73 ? 12.43 -9.148 5.609 1 90 73 LYS A O 1
ATOM 578 N N . TYR A 1 74 ? 10.891 -10.25 4.367 1 89.62 74 TYR A N 1
ATOM 579 C CA . TYR A 1 74 ? 9.797 -9.5 4.984 1 89.62 74 TYR A CA 1
ATOM 580 C C . TYR A 1 74 ? 8.898 -10.422 5.797 1 89.62 74 TYR A C 1
ATOM 582 O O . TYR A 1 74 ? 8.148 -9.961 6.66 1 89.62 74 TYR A O 1
ATOM 590 N N . VAL A 1 75 ? 8.867 -11.664 5.48 1 94 75 VAL A N 1
ATOM 591 C CA . VAL A 1 75 ? 8.023 -12.625 6.176 1 94 75 VAL A CA 1
ATOM 592 C C . VAL A 1 75 ? 8.828 -13.875 6.52 1 94 75 VAL A C 1
ATOM 594 O O . VAL A 1 75 ? 9.93 -14.078 5.992 1 94 75 VAL A O 1
ATOM 597 N N . SER A 1 76 ? 8.289 -14.656 7.406 1 91.5 76 SER A N 1
ATOM 598 C CA . SER A 1 76 ? 8.938 -15.914 7.742 1 91.5 76 SER A CA 1
ATOM 599 C C . SER A 1 76 ? 8.992 -16.844 6.539 1 91.5 76 SER A C 1
ATOM 601 O O . SER A 1 76 ? 8.141 -16.781 5.656 1 91.5 76 SER A O 1
ATOM 603 N N . GLY A 1 77 ? 10.031 -17.672 6.504 1 88.62 77 GLY A N 1
ATOM 604 C CA . GLY A 1 77 ? 10.164 -18.656 5.441 1 88.62 77 GLY A CA 1
ATOM 605 C C . GLY A 1 77 ? 8.969 -19.562 5.32 1 88.62 77 GLY A C 1
ATOM 606 O O . GLY A 1 77 ? 8.664 -20.062 4.234 1 88.62 77 GLY A O 1
ATOM 607 N N . SER A 1 78 ? 8.266 -19.766 6.367 1 91.12 78 SER A N 1
ATOM 608 C CA . SER A 1 78 ? 7.129 -20.688 6.371 1 91.12 78 SER A CA 1
ATOM 609 C C . SER A 1 78 ? 5.859 -20 5.875 1 91.12 78 SER A C 1
ATOM 611 O O . SER A 1 78 ? 4.82 -20.641 5.727 1 91.12 78 SER A O 1
ATOM 613 N N . SER A 1 79 ? 5.957 -18.75 5.578 1 95.44 79 SER A N 1
ATOM 614 C CA . SER A 1 79 ? 4.777 -18 5.168 1 95.44 79 SER A CA 1
ATOM 615 C C . SER A 1 79 ? 4.41 -18.297 3.717 1 95.44 79 SER A C 1
ATOM 617 O O . SER A 1 79 ? 5.289 -18.531 2.887 1 95.44 79 SER A O 1
ATOM 619 N N . SER A 1 80 ? 3.156 -18.359 3.459 1 96.94 80 SER A N 1
ATOM 620 C CA . SER A 1 80 ? 2.613 -18.391 2.105 1 96.94 80 SER A CA 1
ATOM 621 C C . SER A 1 80 ? 2.094 -17.016 1.685 1 96.94 80 SER A C 1
ATOM 623 O O . SER A 1 80 ? 1.381 -16.359 2.445 1 96.94 80 SER A O 1
ATOM 625 N N . ILE A 1 81 ? 2.418 -16.641 0.517 1 98.31 81 ILE A N 1
ATOM 626 C CA . ILE A 1 81 ? 2.148 -15.281 0.066 1 98.31 81 ILE A CA 1
ATOM 627 C C . ILE A 1 81 ? 1.206 -15.312 -1.135 1 98.31 81 ILE A C 1
ATOM 629 O O . ILE A 1 81 ? 1.363 -16.141 -2.033 1 98.31 81 ILE A O 1
ATOM 633 N N . TRP A 1 82 ? 0.269 -14.406 -1.095 1 98.62 82 TRP A N 1
ATOM 634 C CA . TRP A 1 82 ? -0.642 -14.328 -2.232 1 98.62 82 TRP A CA 1
ATOM 635 C C . TRP A 1 82 ? 0.108 -13.953 -3.508 1 98.62 82 TRP A C 1
ATOM 637 O O . TRP A 1 82 ? 0.872 -12.984 -3.525 1 98.62 82 TRP A O 1
ATOM 647 N N . LEU A 1 83 ? -0.093 -14.711 -4.551 1 98.5 83 LEU A N 1
ATOM 648 C CA . LEU A 1 83 ? 0.119 -14.297 -5.934 1 98.5 83 LEU A CA 1
ATOM 649 C C . LEU A 1 83 ? -1.199 -13.898 -6.59 1 98.5 83 LEU A C 1
ATOM 651 O O . LEU A 1 83 ? -2.271 -14.117 -6.02 1 98.5 83 LEU A O 1
ATOM 655 N N . GLY A 1 84 ? -1.146 -13.336 -7.785 1 98.56 84 GLY A N 1
ATOM 656 C CA . GLY A 1 84 ? -2.344 -12.812 -8.43 1 98.56 84 GLY A CA 1
ATOM 657 C C . GLY A 1 84 ? -3.029 -13.828 -9.32 1 98.56 84 GLY A C 1
ATOM 658 O O . GLY A 1 84 ? -3.447 -13.492 -10.438 1 98.56 84 GLY A O 1
ATOM 659 N N . ALA A 1 85 ? -3.199 -15.062 -8.867 1 96.94 85 ALA A N 1
ATOM 660 C CA . ALA A 1 85 ? -3.865 -16.078 -9.688 1 96.94 85 ALA A CA 1
ATOM 661 C C . ALA A 1 85 ? -5.098 -16.625 -8.977 1 96.94 85 ALA A C 1
ATOM 663 O O . ALA A 1 85 ? -5.07 -16.875 -7.773 1 96.94 85 ALA A O 1
ATOM 664 N N . LYS A 1 86 ? -6.148 -16.734 -9.781 1 94.69 86 LYS A N 1
ATOM 665 C CA . LYS A 1 86 ? -7.414 -17.281 -9.297 1 94.69 86 LYS A CA 1
ATOM 666 C C . LYS A 1 86 ? -8.055 -18.203 -10.336 1 94.69 86 LYS A C 1
ATOM 668 O O . LYS A 1 86 ? -7.91 -17.984 -11.539 1 94.69 86 LYS A O 1
ATOM 673 N N . SER A 1 87 ? -8.602 -19.203 -9.82 1 92.06 87 SER A N 1
ATOM 674 C CA . SER A 1 87 ? -9.359 -20.109 -10.672 1 92.06 87 SER A CA 1
ATOM 675 C C . SER A 1 87 ? -10.82 -20.172 -10.25 1 92.06 87 SER A C 1
ATOM 677 O O . SER A 1 87 ? -11.125 -20.141 -9.055 1 92.06 87 SER A O 1
ATOM 679 N N . TYR A 1 88 ? -11.664 -20.234 -11.234 1 83.19 88 TYR A N 1
ATOM 680 C CA . TYR A 1 88 ? -13.102 -20.359 -10.992 1 83.19 88 TYR A CA 1
ATOM 681 C C . TYR A 1 88 ? -13.594 -21.766 -11.328 1 83.19 88 TYR A C 1
ATOM 683 O O . TYR A 1 88 ? -14.805 -22.016 -11.297 1 83.19 88 TYR A O 1
ATOM 691 N N . SER A 1 89 ? -12.672 -22.594 -11.602 1 81.88 89 SER A N 1
ATOM 692 C CA . SER A 1 89 ? -13.031 -23.938 -12.016 1 81.88 89 SER A CA 1
ATOM 693 C C . SER A 1 89 ? -12.828 -24.938 -10.875 1 81.88 89 SER A C 1
ATOM 695 O O . SER A 1 89 ? -12.062 -24.672 -9.945 1 81.88 89 SER A O 1
ATOM 697 N N . SER A 1 90 ? -13.57 -26.031 -10.977 1 77.94 90 SER A N 1
ATOM 698 C CA . SER A 1 90 ? -13.367 -27.125 -10.031 1 77.94 90 SER A CA 1
ATOM 699 C C . SER A 1 90 ? -12.133 -27.938 -10.383 1 77.94 90 SER A C 1
ATOM 701 O O . SER A 1 90 ? -11.555 -28.594 -9.523 1 77.94 90 SER A O 1
ATOM 703 N N . ASP A 1 91 ? -11.82 -27.922 -11.641 1 79.69 91 ASP A N 1
ATOM 704 C CA . ASP A 1 91 ? -10.602 -28.594 -12.078 1 79.69 91 ASP A CA 1
ATOM 705 C C . ASP A 1 91 ? -9.398 -27.656 -12.016 1 79.69 91 ASP A C 1
ATOM 707 O O . ASP A 1 91 ? -9.117 -26.938 -12.969 1 79.69 91 ASP A O 1
ATOM 711 N N . LEU A 1 92 ? -8.648 -27.766 -10.984 1 81.19 92 LEU A N 1
ATOM 712 C CA . LEU A 1 92 ? -7.543 -26.859 -10.719 1 81.19 92 LEU A CA 1
ATOM 713 C C . LEU A 1 92 ? -6.262 -27.328 -11.398 1 81.19 92 LEU A C 1
ATOM 715 O O . LEU A 1 92 ? -5.254 -26.625 -11.398 1 81.19 92 LEU A O 1
ATOM 719 N N . ASN A 1 93 ? -6.332 -28.516 -12.031 1 81.62 93 ASN A N 1
ATOM 720 C CA . ASN A 1 93 ? -5.156 -29.031 -12.719 1 81.62 93 ASN A CA 1
ATOM 721 C C . ASN A 1 93 ? -5.059 -28.516 -14.148 1 81.62 93 ASN A C 1
ATOM 723 O O . ASN A 1 93 ? -4.02 -28.656 -14.789 1 81.62 93 ASN A O 1
ATOM 727 N N . ASP A 1 94 ? -6.121 -27.953 -14.539 1 82.19 94 ASP A N 1
ATOM 728 C CA . ASP A 1 94 ? -6.133 -27.328 -15.859 1 82.19 94 ASP A CA 1
ATOM 729 C C . ASP A 1 94 ? -5.582 -25.906 -15.805 1 82.19 94 ASP A C 1
ATOM 731 O O . ASP A 1 94 ? -6.199 -25.016 -15.219 1 82.19 94 ASP A O 1
ATOM 735 N N . SER A 1 95 ? -4.422 -25.734 -16.469 1 82.94 95 SER A N 1
ATOM 736 C CA . SER A 1 95 ? -3.793 -24.406 -16.484 1 82.94 95 SER A CA 1
ATOM 737 C C . SER A 1 95 ? -4.719 -23.359 -17.094 1 82.94 95 SER A C 1
ATOM 739 O O . SER A 1 95 ? -4.625 -22.172 -16.766 1 82.94 95 SER A O 1
ATOM 741 N N . ASN A 1 96 ? -5.586 -23.797 -17.938 1 86.25 96 ASN A N 1
ATOM 742 C CA . ASN A 1 96 ? -6.492 -22.875 -18.609 1 86.25 96 ASN A CA 1
ATOM 743 C C . ASN A 1 96 ? -7.562 -22.344 -17.672 1 86.25 96 ASN A C 1
ATOM 745 O O . ASN A 1 96 ? -8.266 -21.391 -17.984 1 86.25 96 ASN A O 1
ATOM 749 N N . SER A 1 97 ? -7.668 -22.938 -16.531 1 88.12 97 SER A N 1
ATOM 750 C CA . SER A 1 97 ? -8.664 -22.5 -15.555 1 88.12 97 SER A CA 1
ATOM 751 C C . SER A 1 97 ? -8.125 -21.375 -14.68 1 88.12 97 SER A C 1
ATOM 753 O O . SER A 1 97 ? -8.875 -20.734 -13.953 1 88.12 97 SER A O 1
ATOM 755 N N . TRP A 1 98 ? -6.84 -21.125 -14.797 1 93.19 98 TRP A N 1
ATOM 756 C CA . TRP A 1 98 ? -6.191 -20.125 -13.961 1 93.19 98 TRP A CA 1
ATOM 757 C C . TRP A 1 98 ? -6.031 -18.797 -14.703 1 93.19 98 TRP A C 1
ATOM 759 O O . TRP A 1 98 ? -5.695 -18.781 -15.891 1 93.19 98 TRP A O 1
ATOM 769 N N . ASN A 1 99 ? -6.316 -17.734 -13.945 1 94.44 99 ASN A N 1
ATOM 770 C CA . ASN A 1 99 ? -6.172 -16.375 -14.484 1 94.44 99 ASN A CA 1
ATOM 771 C C . ASN A 1 99 ? -5.375 -15.477 -13.547 1 94.44 99 ASN A C 1
ATOM 773 O O . ASN A 1 99 ? -5.656 -15.422 -12.344 1 94.44 99 ASN A O 1
ATOM 777 N N . TRP A 1 100 ? -4.379 -14.906 -14.203 1 97.69 100 TRP A N 1
ATOM 778 C CA . TRP A 1 100 ? -3.738 -13.828 -13.453 1 97.69 100 TRP A CA 1
ATOM 779 C C . TRP A 1 100 ? -4.645 -12.609 -13.367 1 97.69 100 TRP A C 1
ATOM 781 O O . TRP A 1 100 ? -5.301 -12.242 -14.352 1 97.69 100 TRP A O 1
ATOM 791 N N . THR A 1 101 ? -4.641 -11.938 -12.242 1 97.62 101 THR A N 1
ATOM 792 C CA . THR A 1 101 ? -5.508 -10.781 -12.07 1 97.62 101 THR A CA 1
ATOM 793 C C . THR A 1 101 ? -5.059 -9.633 -12.969 1 97.62 101 THR A C 1
ATOM 795 O O . THR A 1 101 ? -5.84 -8.719 -13.258 1 97.62 101 THR A O 1
ATOM 798 N N . ASP A 1 102 ? -3.775 -9.625 -13.383 1 95.88 102 ASP A N 1
ATOM 799 C CA . ASP A 1 102 ? -3.291 -8.547 -14.242 1 95.88 102 ASP A CA 1
ATOM 800 C C . ASP A 1 102 ? -3.654 -8.812 -15.703 1 95.88 102 ASP A C 1
ATOM 802 O O . ASP A 1 102 ? -3.348 -7.996 -16.578 1 95.88 102 ASP A O 1
ATOM 806 N N . GLY A 1 103 ? -4.188 -9.922 -15.961 1 96 103 GLY A N 1
ATOM 807 C CA . GLY A 1 103 ? -4.699 -10.211 -17.297 1 96 103 GLY A CA 1
ATOM 808 C C . GLY A 1 103 ? -3.682 -10.891 -18.188 1 96 103 GLY A C 1
ATOM 809 O O . GLY A 1 103 ? -3.994 -11.25 -19.328 1 96 103 GLY A O 1
ATOM 810 N N . THR A 1 104 ? -2.475 -11.039 -17.734 1 95.69 104 THR A N 1
ATOM 811 C CA . THR A 1 104 ? -1.462 -11.703 -18.562 1 95.69 104 THR A CA 1
ATOM 812 C C . THR A 1 104 ? -1.727 -13.203 -18.641 1 95.69 104 THR A C 1
ATOM 814 O O . THR A 1 104 ? -2.582 -13.727 -17.922 1 95.69 104 THR A O 1
ATOM 817 N N . GLN A 1 105 ? -0.955 -13.859 -19.422 1 95.19 105 GLN A N 1
ATOM 818 C CA . GLN A 1 105 ? -1.189 -15.281 -19.672 1 95.19 105 GLN A CA 1
ATOM 819 C C . GLN A 1 105 ? -0.593 -16.141 -18.562 1 95.19 105 GLN A C 1
ATOM 821 O O . GLN A 1 105 ? 0.512 -15.867 -18.078 1 95.19 105 GLN A O 1
ATOM 826 N N . PHE A 1 106 ? -1.325 -17.172 -18.203 1 95.25 106 PHE A N 1
ATOM 827 C CA . PHE A 1 106 ? -0.833 -18.156 -17.266 1 95.25 106 PHE A CA 1
ATOM 828 C C . PHE A 1 106 ? 0.054 -19.188 -17.953 1 95.25 106 PHE A C 1
ATOM 830 O O . PHE A 1 106 ? -0.417 -20.25 -18.359 1 95.25 106 PHE A O 1
ATOM 837 N N . ASN A 1 107 ? 1.401 -18.922 -18.141 1 94.94 107 ASN A N 1
ATOM 838 C CA . ASN A 1 107 ? 2.285 -19.688 -19 1 94.94 107 ASN A CA 1
ATOM 839 C C . ASN A 1 107 ? 3.469 -20.266 -18.234 1 94.94 107 ASN A C 1
ATOM 841 O O . ASN A 1 107 ? 4.449 -20.719 -18.828 1 94.94 107 ASN A O 1
ATOM 845 N N . TYR A 1 108 ? 3.432 -20.172 -17.047 1 95.56 108 TYR A N 1
ATOM 846 C CA . TYR A 1 108 ? 4.434 -20.719 -16.141 1 95.56 108 TYR A CA 1
ATOM 847 C C . TYR A 1 108 ? 3.779 -21.266 -14.883 1 95.56 108 TYR A C 1
ATOM 849 O O . TYR A 1 108 ? 2.766 -20.75 -14.422 1 95.56 108 TYR A O 1
ATOM 857 N N . GLN A 1 109 ? 4.25 -22.359 -14.312 1 94.69 109 GLN A N 1
ATOM 858 C CA . GLN A 1 109 ? 3.76 -22.969 -13.078 1 94.69 109 GLN A CA 1
ATOM 859 C C . GLN A 1 109 ? 4.91 -23.531 -12.258 1 94.69 109 GLN A C 1
ATOM 861 O O . GLN A 1 109 ? 5.914 -23.984 -12.805 1 94.69 109 GLN A O 1
ATOM 866 N N . ASN A 1 110 ? 4.812 -23.5 -10.961 1 96.75 110 ASN A N 1
ATOM 867 C CA . ASN A 1 110 ? 5.793 -24.047 -10.039 1 96.75 110 ASN A CA 1
ATOM 868 C C . ASN A 1 110 ? 5.129 -24.609 -8.789 1 96.75 110 ASN A C 1
ATOM 870 O O . ASN A 1 110 ? 5.43 -24.188 -7.672 1 96.75 110 ASN A O 1
ATOM 874 N N . TYR A 1 111 ? 4.414 -25.672 -8.992 1 95.56 111 TYR A N 1
ATOM 875 C CA . TYR A 1 111 ? 3.58 -26.219 -7.922 1 95.56 111 TYR A CA 1
ATOM 876 C C . TYR A 1 111 ? 4.414 -27.016 -6.93 1 95.56 111 TYR A C 1
ATOM 878 O O . TYR A 1 111 ? 5.367 -27.703 -7.32 1 95.56 111 TYR A O 1
ATOM 886 N N . GLN A 1 112 ? 4.016 -26.875 -5.75 1 95.44 112 GLN A N 1
ATOM 887 C CA . GLN A 1 112 ? 4.453 -27.844 -4.75 1 95.44 112 GLN A CA 1
ATOM 888 C C . GLN A 1 112 ? 3.896 -29.234 -5.051 1 95.44 112 GLN A C 1
ATOM 890 O O . GLN A 1 112 ? 2.84 -29.359 -5.672 1 95.44 112 GLN A O 1
ATOM 895 N N . SER A 1 113 ? 4.641 -30.234 -4.559 1 92.94 113 SER A N 1
ATOM 896 C CA . SER A 1 113 ? 4.148 -31.594 -4.746 1 92.94 113 SER A CA 1
ATOM 897 C C . SER A 1 113 ? 2.73 -31.75 -4.211 1 92.94 113 SER A C 1
ATOM 899 O O . SER A 1 113 ? 2.426 -31.297 -3.102 1 92.94 113 SER A O 1
ATOM 901 N N . GLY A 1 114 ? 1.833 -32.344 -5.062 1 90.25 114 GLY A N 1
ATOM 902 C CA . GLY A 1 114 ? 0.454 -32.562 -4.664 1 90.25 114 GLY A CA 1
ATOM 903 C C . GLY A 1 114 ? -0.464 -31.406 -4.984 1 90.25 114 GLY A C 1
ATOM 904 O O . GLY A 1 114 ? -1.662 -31.453 -4.703 1 90.25 114 GLY A O 1
ATOM 905 N N . GLN A 1 115 ? 0.127 -30.422 -5.477 1 90.62 115 GLN A N 1
ATOM 906 C CA . GLN A 1 115 ? -0.644 -29.234 -5.832 1 90.62 115 GLN A CA 1
ATOM 907 C C . GLN A 1 115 ? -0.823 -29.125 -7.344 1 90.62 115 GLN A C 1
ATOM 909 O O . GLN A 1 115 ? -0.016 -29.656 -8.109 1 90.62 115 GLN A O 1
ATOM 914 N N . PRO A 1 116 ? -1.809 -28.453 -7.789 1 88 116 PRO A N 1
ATOM 915 C CA . PRO A 1 116 ? -2.871 -27.766 -7.047 1 88 116 PRO A CA 1
ATOM 916 C C . PRO A 1 116 ? -3.867 -28.734 -6.418 1 88 116 PRO A C 1
ATOM 918 O O . PRO A 1 116 ? -4.133 -29.812 -6.977 1 88 116 PRO A O 1
ATOM 921 N N . GLU A 1 117 ? -4.32 -28.438 -5.242 1 83.12 117 GLU A N 1
ATOM 922 C CA . GLU A 1 117 ? -5.332 -29.234 -4.555 1 83.12 117 GLU A CA 1
ATOM 923 C C . GLU A 1 117 ? -6.734 -28.719 -4.84 1 83.12 117 GLU A C 1
ATOM 925 O O . GLU A 1 117 ? -6.961 -27.5 -4.863 1 83.12 117 GLU A O 1
ATOM 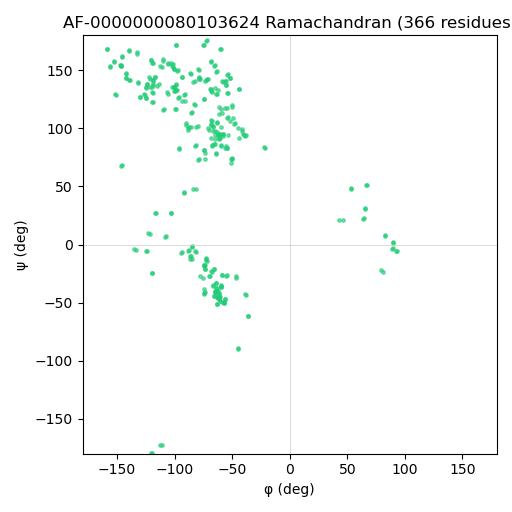930 N N . SER A 1 118 ? -7.465 -29.688 -5.234 1 69.56 118 SER A N 1
ATOM 931 C CA . SER A 1 118 ? -8.852 -29.344 -5.527 1 69.56 118 SER A CA 1
ATOM 932 C C . SER A 1 118 ? -9.555 -28.781 -4.293 1 69.56 118 SER A C 1
ATOM 934 O O . SER A 1 118 ? -9.398 -29.312 -3.191 1 69.56 118 SER A O 1
ATOM 936 N N . LEU A 1 119 ? -9.891 -27.609 -4.508 1 69.25 119 LEU A N 1
ATOM 937 C CA . LEU A 1 119 ? -10.742 -27.047 -3.475 1 69.25 119 LEU A CA 1
ATOM 938 C C . LEU A 1 119 ? -12.188 -26.938 -3.957 1 69.25 119 LEU A C 1
ATOM 940 O O . LEU A 1 119 ? -12.445 -26.906 -5.164 1 69.25 119 LEU A O 1
ATOM 944 N N . GLU A 1 120 ? -13.125 -27.406 -3.223 1 62.62 120 GLU A N 1
ATOM 945 C CA . GLU A 1 120 ? -14.531 -27.359 -3.602 1 62.62 120 GLU A CA 1
ATOM 946 C C . GLU A 1 120 ? -14.922 -25.984 -4.109 1 62.62 120 GLU A C 1
ATOM 948 O O . GLU A 1 120 ? -15.875 -25.844 -4.883 1 62.62 120 GLU A O 1
ATOM 953 N N . THR A 1 121 ? -14.289 -25 -3.705 1 64.12 121 THR A N 1
ATOM 954 C CA . THR A 1 121 ? -14.656 -23.625 -4.031 1 64.12 121 THR A CA 1
ATOM 955 C C . THR A 1 121 ? -13.516 -22.922 -4.758 1 64.12 121 THR A C 1
ATOM 957 O O . THR A 1 121 ? -12.5 -23.531 -5.066 1 64.12 121 THR A O 1
ATOM 960 N N . GLN A 1 122 ? -13.656 -21.766 -5.082 1 66.12 122 GLN A N 1
ATOM 961 C CA . GLN A 1 122 ? -12.648 -20.906 -5.695 1 66.12 122 GLN A CA 1
ATOM 962 C C . GLN A 1 122 ? -11.297 -21.062 -4.996 1 66.12 122 GLN A C 1
ATOM 964 O O . GLN A 1 122 ? -11.242 -21.297 -3.789 1 66.12 122 GLN A O 1
ATOM 969 N N . ALA A 1 123 ? -10.352 -21.188 -6.059 1 89.12 123 ALA A N 1
ATOM 970 C CA . ALA A 1 123 ? -9.016 -21.328 -5.484 1 89.12 123 ALA A CA 1
ATOM 971 C C . ALA A 1 123 ? -8.133 -20.141 -5.844 1 89.12 123 ALA A C 1
ATOM 973 O O . ALA A 1 123 ? -8.242 -19.578 -6.941 1 89.12 123 ALA A O 1
ATOM 974 N N . CYS A 1 124 ? -7.441 -19.688 -4.883 1 95.94 124 CYS A N 1
ATOM 975 C CA . CYS A 1 124 ? -6.422 -18.672 -5.047 1 95.94 124 CYS A CA 1
ATOM 976 C C . CYS A 1 124 ? -5.027 -19.234 -4.832 1 95.94 124 CYS A C 1
ATOM 978 O O . CYS A 1 124 ? -4.875 -20.297 -4.211 1 95.94 124 CYS A O 1
ATOM 980 N N . MET A 1 125 ? -4.039 -18.594 -5.477 1 96.62 125 MET A N 1
ATOM 981 C CA . MET A 1 125 ? -2.689 -19.141 -5.531 1 96.62 125 MET A CA 1
ATOM 982 C C . MET A 1 125 ? -1.786 -18.469 -4.504 1 96.62 125 MET A C 1
ATOM 984 O O . MET A 1 125 ? -1.819 -17.234 -4.355 1 96.62 125 MET A O 1
ATOM 988 N N . GLN A 1 126 ? -1.069 -19.25 -3.777 1 97.44 126 GLN A N 1
ATOM 989 C CA . GLN A 1 126 ? -0.037 -18.75 -2.869 1 97.44 126 GLN A CA 1
ATOM 990 C C . GLN A 1 126 ? 1.335 -19.312 -3.246 1 97.44 126 GLN A C 1
ATOM 992 O O . GLN A 1 126 ? 1.434 -20.375 -3.861 1 97.44 126 GLN A O 1
ATOM 997 N N . MET A 1 127 ? 2.344 -18.641 -2.879 1 98.25 127 MET A N 1
ATOM 998 C CA . MET A 1 127 ? 3.729 -19.078 -3.031 1 98.25 127 MET A CA 1
ATOM 999 C C . MET A 1 127 ? 4.414 -19.188 -1.675 1 98.25 127 MET A C 1
ATOM 1001 O O . MET A 1 127 ? 4.301 -18.297 -0.833 1 98.25 127 MET A O 1
ATOM 1005 N N . SER A 1 128 ? 5.02 -20.234 -1.498 1 97.62 128 SER A N 1
ATOM 1006 C CA . SER A 1 128 ? 5.836 -20.391 -0.297 1 97.62 128 SER A CA 1
ATOM 1007 C C . SER A 1 128 ? 7.055 -19.469 -0.339 1 97.62 128 SER A C 1
ATOM 1009 O O . SER A 1 128 ? 7.805 -19.469 -1.317 1 97.62 128 SER A O 1
ATOM 1011 N N . ALA A 1 129 ? 7.273 -18.766 0.751 1 96.5 129 ALA A N 1
ATOM 1012 C CA . ALA A 1 129 ? 8.43 -17.875 0.821 1 96.5 129 ALA A CA 1
ATOM 1013 C C . ALA A 1 129 ? 9.734 -18.672 0.894 1 96.5 129 ALA A C 1
ATOM 1015 O O . ALA A 1 129 ? 10.781 -18.203 0.433 1 96.5 129 ALA A O 1
ATOM 1016 N N . SER A 1 130 ? 9.711 -19.844 1.391 1 95.44 130 SER A N 1
ATOM 1017 C CA . SER A 1 130 ? 10.906 -20.625 1.659 1 95.44 130 SER A CA 1
ATOM 1018 C C . SER A 1 130 ? 11.508 -21.172 0.371 1 95.44 130 SER A C 1
ATOM 1020 O O . SER A 1 130 ? 12.727 -21.141 0.182 1 95.44 130 SER A O 1
ATOM 1022 N N . ASN A 1 131 ? 10.633 -21.672 -0.547 1 95.75 131 ASN A N 1
ATOM 1023 C CA . ASN A 1 131 ? 11.188 -22.375 -1.697 1 95.75 131 ASN A CA 1
ATOM 1024 C C . ASN A 1 131 ? 10.531 -21.922 -3 1 95.75 131 ASN A C 1
ATOM 1026 O O . ASN A 1 131 ? 10.875 -22.422 -4.074 1 95.75 131 ASN A O 1
ATOM 1030 N N . GLY A 1 132 ? 9.547 -21.078 -2.934 1 97.38 132 GLY A N 1
ATOM 1031 C CA . GLY A 1 132 ? 8.945 -20.5 -4.125 1 97.38 132 GLY A CA 1
ATOM 1032 C C . GLY A 1 132 ? 7.914 -21.406 -4.77 1 97.38 132 GLY A C 1
ATOM 1033 O O . GLY A 1 132 ? 7.406 -21.094 -5.848 1 97.38 132 GLY A O 1
ATOM 1034 N N . LYS A 1 133 ? 7.578 -22.5 -4.098 1 98.06 133 LYS A N 1
ATOM 1035 C CA . LYS A 1 133 ? 6.578 -23.406 -4.656 1 98.06 133 LYS A CA 1
ATOM 1036 C C . LYS A 1 133 ? 5.164 -22.875 -4.406 1 98.06 133 LYS A C 1
ATOM 1038 O O . LYS A 1 133 ? 4.918 -22.188 -3.422 1 98.06 133 LYS A O 1
ATOM 1043 N N . TRP A 1 134 ? 4.277 -23.25 -5.355 1 97.06 134 TRP A N 1
ATOM 1044 C CA . TRP A 1 134 ? 2.926 -22.688 -5.328 1 97.06 134 TRP A CA 1
ATOM 1045 C C . TRP A 1 134 ? 1.942 -23.688 -4.719 1 97.06 134 TRP A C 1
ATOM 1047 O O . TRP A 1 134 ? 2.131 -24.906 -4.824 1 97.06 134 TRP A O 1
ATOM 1057 N N . ARG A 1 135 ? 0.928 -23.156 -4.121 1 94.81 135 ARG A N 1
ATOM 1058 C CA . ARG A 1 135 ? -0.16 -23.969 -3.588 1 94.81 135 ARG A CA 1
ATOM 1059 C C . ARG A 1 135 ? -1.491 -23.234 -3.678 1 94.81 135 ARG A C 1
ATOM 1061 O O . ARG A 1 135 ? -1.525 -22 -3.686 1 94.81 135 ARG A O 1
ATOM 1068 N N . THR A 1 136 ? -2.533 -24.062 -3.732 1 93.56 136 THR A N 1
ATOM 1069 C CA . THR A 1 136 ? -3.869 -23.469 -3.742 1 93.56 136 THR A CA 1
ATOM 1070 C C . THR A 1 136 ? -4.359 -23.219 -2.32 1 93.56 136 THR A C 1
ATOM 1072 O O . THR A 1 136 ? -3.963 -23.922 -1.386 1 93.56 136 THR A O 1
ATOM 1075 N N . SER A 1 137 ? -5.125 -22.172 -2.199 1 93.5 137 SER A N 1
ATOM 1076 C CA . SER A 1 137 ? -5.742 -21.828 -0.922 1 93.5 137 SER A CA 1
ATOM 1077 C C . SER A 1 137 ? -7.109 -21.188 -1.122 1 93.5 137 SER A C 1
ATOM 1079 O O . SER A 1 137 ? -7.402 -20.672 -2.199 1 93.5 137 SER A O 1
ATOM 1081 N N . SER A 1 138 ? -7.961 -21.375 -0.026 1 93.12 138 SER A N 1
ATOM 1082 C CA . SER A 1 138 ? -9.203 -20.609 -0.058 1 93.12 138 SER A CA 1
ATOM 1083 C C . SER A 1 138 ? -8.93 -19.109 -0.155 1 93.12 138 SER A C 1
ATOM 1085 O O . SER A 1 138 ? -8.039 -18.594 0.525 1 93.12 138 SER A O 1
ATOM 1087 N N . CYS A 1 139 ? -9.695 -18.438 -0.921 1 95.38 139 CYS A N 1
ATOM 1088 C CA . CYS A 1 139 ? -9.469 -17.016 -1.209 1 95.38 139 CYS A CA 1
ATOM 1089 C C . CYS A 1 139 ? -9.789 -16.156 0.007 1 95.38 139 CYS A C 1
ATOM 1091 O O . CYS A 1 139 ? -9.398 -14.992 0.065 1 95.38 139 CYS A O 1
ATOM 1093 N N . ILE A 1 140 ? -10.461 -16.734 0.986 1 94.94 140 ILE A N 1
ATOM 1094 C CA . ILE A 1 140 ? -10.898 -15.953 2.131 1 94.94 140 ILE A CA 1
ATOM 1095 C C . ILE A 1 140 ? -9.859 -16.031 3.248 1 94.94 140 ILE A C 1
ATOM 1097 O O . ILE A 1 140 ? -9.984 -15.359 4.273 1 94.94 140 ILE A O 1
ATOM 1101 N N . ASN A 1 141 ? -8.836 -16.906 2.992 1 95.69 141 ASN A N 1
ATOM 1102 C CA . ASN A 1 141 ? -7.766 -16.984 3.982 1 95.69 141 ASN A CA 1
ATOM 1103 C C . ASN A 1 141 ? -6.941 -15.703 4.012 1 95.69 141 ASN A C 1
ATOM 1105 O O . ASN A 1 141 ? -6.941 -14.938 3.045 1 95.69 141 ASN A O 1
ATOM 1109 N N . TYR A 1 142 ? -6.285 -15.484 5.156 1 97.56 142 TYR A N 1
ATOM 1110 C CA . TYR A 1 142 ? -5.445 -14.297 5.301 1 97.56 142 TYR A CA 1
ATOM 1111 C C . TYR A 1 142 ? -3.98 -14.633 5.043 1 97.56 142 TYR A C 1
ATOM 1113 O O . TYR A 1 142 ? -3.467 -15.633 5.543 1 97.56 142 TYR A O 1
ATOM 1121 N N . ALA A 1 143 ? -3.275 -13.828 4.238 1 97.94 143 ALA A N 1
ATOM 1122 C CA . ALA A 1 143 ? -1.872 -14.031 3.887 1 97.94 143 ALA A CA 1
ATOM 1123 C C . ALA A 1 143 ? -1.211 -12.719 3.477 1 97.94 143 ALA A C 1
ATOM 1125 O O . ALA A 1 143 ? -1.891 -11.781 3.055 1 97.94 143 ALA A O 1
ATOM 1126 N N . PRO A 1 144 ? 0.161 -12.641 3.664 1 98.44 144 PRO A N 1
ATOM 1127 C CA . PRO A 1 144 ? 0.872 -11.547 3.006 1 98.44 144 PRO A CA 1
ATOM 1128 C C . PRO A 1 144 ? 0.741 -11.586 1.484 1 98.44 144 PRO A C 1
ATOM 1130 O O . PRO A 1 144 ? 0.224 -12.562 0.932 1 98.44 144 PRO A O 1
ATOM 1133 N N . PHE A 1 145 ? 1.155 -10.5 0.888 1 98.56 145 PHE A N 1
ATOM 1134 C CA . PHE A 1 145 ? 0.907 -10.453 -0.548 1 98.56 145 PHE A CA 1
ATOM 1135 C C . PHE A 1 145 ? 1.938 -9.578 -1.25 1 98.56 145 PHE A C 1
ATOM 1137 O O . PHE A 1 145 ? 2.629 -8.789 -0.606 1 98.56 145 PHE A O 1
ATOM 1144 N N . ILE A 1 146 ? 2.072 -9.828 -2.506 1 98.12 146 ILE A N 1
ATOM 1145 C CA . ILE A 1 146 ? 3.006 -9.078 -3.342 1 98.12 146 ILE A CA 1
ATOM 1146 C C . ILE A 1 146 ? 2.244 -8.367 -4.461 1 98.12 146 ILE A C 1
ATOM 1148 O O . ILE A 1 146 ? 1.5 -9 -5.211 1 98.12 146 ILE A O 1
ATOM 1152 N N . CYS A 1 147 ? 2.432 -7.027 -4.473 1 97.75 147 CYS A N 1
ATOM 1153 C CA . CYS A 1 147 ? 1.891 -6.25 -5.582 1 97.75 147 CYS A CA 1
ATOM 1154 C C . CYS A 1 147 ? 2.934 -6.066 -6.68 1 97.75 147 CYS A C 1
ATOM 1156 O O . CYS A 1 147 ? 4.121 -5.914 -6.391 1 97.75 147 CYS A O 1
ATOM 1158 N N . GLU A 1 148 ? 2.459 -6.078 -7.926 1 95.94 148 GLU A N 1
ATOM 1159 C CA . GLU A 1 148 ? 3.299 -5.727 -9.062 1 95.94 148 GLU A CA 1
ATOM 1160 C C . GLU A 1 148 ? 2.773 -4.48 -9.773 1 95.94 148 GLU A C 1
ATOM 1162 O O . GLU A 1 148 ? 1.562 -4.262 -9.836 1 95.94 148 GLU A O 1
ATOM 1167 N N . TYR A 1 149 ? 3.732 -3.697 -10.25 1 87.94 149 TYR A N 1
ATOM 1168 C CA . TYR A 1 149 ? 3.455 -2.469 -10.984 1 87.94 149 TYR A CA 1
ATOM 1169 C C . TYR A 1 149 ? 4.281 -2.398 -12.266 1 87.94 149 TYR A C 1
ATOM 1171 O O . TYR A 1 149 ? 5.449 -2.789 -12.273 1 87.94 149 TYR A O 1
ATOM 1179 N N . GLU A 1 150 ? 3.617 -1.946 -13.227 1 81.44 150 GLU A N 1
ATOM 1180 C CA . GLU A 1 150 ? 4.375 -1.683 -14.445 1 81.44 150 GLU A CA 1
ATOM 1181 C C . GLU A 1 150 ? 5.227 -0.424 -14.312 1 81.44 150 GLU A C 1
ATOM 1183 O O . GLU A 1 150 ? 4.781 0.574 -13.734 1 81.44 150 GLU A O 1
ATOM 1188 N N . ILE A 1 151 ? 6.527 -0.551 -14.562 1 65.12 151 ILE A N 1
ATOM 1189 C CA . ILE A 1 151 ? 7.414 0.606 -14.523 1 65.12 151 ILE A CA 1
ATOM 1190 C C . ILE A 1 151 ? 7.281 1.402 -15.82 1 65.12 151 ILE A C 1
ATOM 1192 O O . ILE A 1 151 ? 7.469 0.861 -16.906 1 65.12 151 ILE A O 1
ATOM 1196 N N . ALA A 1 152 ? 6.242 2.041 -15.938 1 49.25 152 ALA A N 1
ATOM 1197 C CA . ALA A 1 152 ? 6.312 2.877 -17.141 1 49.25 152 ALA A CA 1
ATOM 1198 C C . ALA A 1 152 ? 7.477 3.861 -17.047 1 49.25 152 ALA A C 1
ATOM 1200 O O . ALA A 1 152 ? 7.77 4.391 -15.977 1 49.25 152 ALA A O 1
ATOM 1201 N N . LEU A 1 153 ? 8.57 3.469 -17.531 1 44.06 153 LEU A N 1
ATOM 1202 C CA . LEU A 1 153 ? 9.734 4.348 -17.562 1 44.06 153 LEU A CA 1
ATOM 1203 C C . LEU A 1 153 ? 9.312 5.809 -17.469 1 44.06 153 LEU A C 1
ATOM 1205 O O . LEU A 1 153 ? 8.531 6.285 -18.281 1 44.06 153 LEU A O 1
ATOM 1209 N N . PRO A 1 154 ? 9.109 6.207 -16.234 1 41.56 154 PRO A N 1
ATOM 1210 C CA . PRO A 1 154 ? 8.695 7.598 -16.047 1 41.56 154 PRO A CA 1
ATOM 1211 C C . PRO A 1 154 ? 9.461 8.562 -16.953 1 41.56 154 PRO A C 1
ATOM 1213 O O . PRO A 1 154 ? 10.68 8.445 -17.094 1 41.56 154 PRO A O 1
ATOM 1216 N N . THR A 1 155 ? 8.812 8.883 -18.031 1 39.25 155 THR A N 1
ATOM 1217 C CA . THR A 1 155 ? 9.453 10.055 -18.625 1 39.25 155 THR A CA 1
ATOM 1218 C C . THR A 1 155 ? 9.766 11.094 -17.547 1 39.25 155 THR A C 1
ATOM 1220 O O . THR A 1 155 ? 10.883 11.625 -17.5 1 39.25 155 THR A O 1
ATOM 1223 N N . THR A 1 156 ? 8.758 12.125 -17.188 1 36.38 156 THR A N 1
ATOM 1224 C CA . THR A 1 156 ? 8.891 13.438 -16.578 1 36.38 156 THR A CA 1
ATOM 1225 C C . THR A 1 156 ? 8.656 13.359 -15.078 1 36.38 156 THR A C 1
ATOM 1227 O O . THR A 1 156 ? 7.734 12.68 -14.617 1 36.38 156 THR A O 1
ATOM 1230 N N . CYS A 1 157 ? 9.586 13.023 -14.297 1 41.28 157 CYS A N 1
ATOM 1231 C CA . CYS A 1 157 ? 9.406 13.219 -12.859 1 41.28 157 CYS A CA 1
ATOM 1232 C C . CYS A 1 157 ? 8.727 14.547 -12.57 1 41.28 157 CYS A C 1
ATOM 1234 O O . CYS A 1 157 ? 9.109 15.578 -13.125 1 41.28 157 CYS A O 1
ATOM 1236 N N . THR A 1 158 ? 7.457 14.609 -12.414 1 37.56 158 THR A N 1
ATOM 1237 C CA . THR A 1 158 ? 6.762 15.867 -12.164 1 37.56 158 THR A CA 1
ATOM 1238 C C . THR A 1 158 ? 7.324 16.562 -10.93 1 37.56 158 THR A C 1
ATOM 1240 O O . THR A 1 158 ? 7.461 15.938 -9.867 1 37.56 158 THR A O 1
ATOM 1243 N N . PRO A 1 159 ? 7.871 17.734 -11.125 1 38.59 159 PRO A N 1
ATOM 1244 C CA . PRO A 1 159 ? 8.398 18.516 -10 1 38.59 159 PRO A CA 1
ATOM 1245 C C . PRO A 1 159 ? 7.355 18.75 -8.906 1 38.59 159 PRO A C 1
ATOM 1247 O O . PRO A 1 159 ? 6.152 18.719 -9.18 1 38.59 159 PRO A O 1
ATOM 1250 N N . PRO A 1 160 ? 7.746 18.609 -7.668 1 37.03 160 PRO A N 1
ATOM 1251 C CA . PRO A 1 160 ? 6.809 18.844 -6.566 1 37.03 160 PRO A CA 1
ATOM 1252 C C . PRO A 1 160 ? 5.844 19.984 -6.848 1 37.03 160 PRO A C 1
ATOM 1254 O O . PRO A 1 160 ? 4.684 19.938 -6.434 1 37.03 160 PRO A O 1
ATOM 1257 N N . ASN A 1 161 ? 6.223 21.297 -7.066 1 35.19 161 ASN A N 1
ATOM 1258 C CA . ASN A 1 161 ? 5.426 22.516 -7.094 1 35.19 161 ASN A CA 1
ATOM 1259 C C . ASN A 1 161 ? 4.727 22.703 -8.438 1 35.19 161 ASN A C 1
ATOM 1261 O O . ASN A 1 161 ? 4.578 23.844 -8.914 1 35.19 161 ASN A O 1
ATOM 1265 N N . GLY A 1 162 ? 4.074 21.781 -9.023 1 35.88 162 GLY A N 1
ATOM 1266 C CA . GLY A 1 162 ? 3.215 22 -10.18 1 35.88 162 GLY A CA 1
ATOM 1267 C C . GLY A 1 162 ? 3.98 22.125 -11.484 1 35.88 162 GLY A C 1
ATOM 1268 O O . GLY A 1 162 ? 3.404 22.469 -12.516 1 35.88 162 GLY A O 1
ATOM 1269 N N . GLY A 1 163 ? 5.281 22.469 -11.469 1 35.69 163 GLY A N 1
ATOM 1270 C CA . GLY A 1 163 ? 5.938 22.625 -12.758 1 35.69 163 GLY A CA 1
ATOM 1271 C C . GLY A 1 163 ? 6.027 21.328 -13.539 1 35.69 163 GLY A C 1
ATOM 1272 O O . GLY A 1 163 ? 5.641 20.266 -13.039 1 35.69 163 GLY A O 1
ATOM 1273 N N . GLN A 1 164 ? 5.652 21.531 -14.891 1 35.22 164 GLN A N 1
ATOM 1274 C CA . GLN A 1 164 ? 5.742 20.453 -15.875 1 35.22 164 GLN A CA 1
ATOM 1275 C C . GLN A 1 164 ? 7.188 20 -16.062 1 35.22 164 GLN A C 1
ATOM 1277 O O . GLN A 1 164 ? 8.102 20.828 -16.125 1 35.22 164 GLN A O 1
ATOM 1282 N N . TRP A 1 165 ? 7.492 18.922 -15.555 1 39.25 165 TRP A N 1
ATOM 1283 C CA . TRP A 1 165 ? 8.82 18.438 -15.914 1 39.25 165 TRP A CA 1
ATOM 1284 C C . TRP A 1 165 ? 8.867 18.047 -17.391 1 39.25 165 TRP A C 1
ATOM 1286 O O . TRP A 1 165 ? 7.945 17.406 -17.891 1 39.25 165 TRP A O 1
ATOM 1296 N N . ASN A 1 166 ? 9.43 18.859 -18.156 1 35.69 166 ASN A N 1
ATOM 1297 C CA . ASN A 1 166 ? 9.688 18.406 -19.516 1 35.69 166 ASN A CA 1
ATOM 1298 C C . ASN A 1 166 ? 10.789 17.359 -19.562 1 35.69 166 ASN A C 1
ATOM 1300 O O . ASN A 1 166 ? 11.859 17.531 -18.969 1 35.69 166 ASN A O 1
ATOM 1304 N N . ASN A 1 167 ? 10.359 16.141 -19.656 1 36.88 167 ASN A N 1
ATOM 1305 C CA . ASN A 1 167 ? 11.305 15.078 -20 1 36.88 167 ASN A CA 1
ATOM 1306 C C . ASN A 1 167 ? 12.055 15.375 -21.297 1 36.88 167 ASN A C 1
ATOM 1308 O O . ASN A 1 167 ? 11.43 15.641 -22.328 1 36.88 167 ASN A O 1
ATOM 1312 N N . VAL A 1 168 ? 13.102 16.141 -21.234 1 36.47 168 VAL A N 1
ATOM 1313 C CA . VAL A 1 168 ? 13.867 16.25 -22.469 1 36.47 168 VAL A CA 1
ATOM 1314 C C . VAL A 1 168 ? 14.805 15.055 -22.594 1 36.47 168 VAL A C 1
ATOM 1316 O O . VAL A 1 168 ? 15.375 14.594 -21.609 1 36.47 168 VAL A O 1
ATOM 1319 N N . GLU A 1 169 ? 14.578 14.336 -23.688 1 34.41 169 GLU A N 1
ATOM 1320 C CA . GLU A 1 169 ? 15.492 13.273 -24.094 1 34.41 169 GLU A CA 1
ATOM 1321 C C . GLU A 1 169 ? 16.938 13.75 -24.062 1 34.41 169 GLU A C 1
ATOM 1323 O O . GLU A 1 169 ? 17.25 14.844 -24.531 1 34.41 169 GLU A O 1
ATOM 1328 N N . ASP A 1 170 ? 17.656 13.336 -23.062 1 32.69 170 ASP A N 1
ATOM 1329 C CA . ASP A 1 170 ? 19.078 13.57 -23.266 1 32.69 170 ASP A CA 1
ATOM 1330 C C . ASP A 1 170 ? 19.656 12.578 -24.266 1 32.69 170 ASP A C 1
ATOM 1332 O O . ASP A 1 170 ? 19.875 11.406 -23.938 1 32.69 170 ASP A O 1
ATOM 1336 N N . THR A 1 171 ? 19.484 12.852 -25.453 1 35.34 171 THR A N 1
ATOM 1337 C CA . THR A 1 171 ? 20.047 12.102 -26.578 1 35.34 171 THR A CA 1
ATOM 1338 C C . THR A 1 171 ? 21.453 11.625 -26.25 1 35.34 171 THR A C 1
ATOM 1340 O O . THR A 1 171 ? 21.938 10.641 -26.828 1 35.34 171 THR A O 1
ATOM 1343 N N . ASN A 1 172 ? 22.219 12.453 -25.688 1 35.84 172 ASN A N 1
ATOM 1344 C CA . ASN A 1 172 ? 23.625 12.117 -25.594 1 35.84 172 ASN A CA 1
ATOM 1345 C C . ASN A 1 172 ? 23.891 11.047 -24.531 1 35.84 172 ASN A C 1
ATOM 1347 O O . ASN A 1 172 ? 24.766 10.195 -24.703 1 35.84 172 ASN A O 1
ATOM 1351 N N . ASN A 1 173 ? 23.156 11.078 -23.312 1 38.09 173 ASN A N 1
ATOM 1352 C CA . ASN A 1 173 ? 23.469 10.102 -22.266 1 38.09 173 ASN A CA 1
ATOM 1353 C C . ASN A 1 173 ? 22.281 9.188 -21.969 1 38.09 173 ASN A C 1
ATOM 1355 O O . ASN A 1 173 ? 22.203 8.609 -20.891 1 38.09 173 ASN A O 1
ATOM 1359 N N . ARG A 1 174 ? 21.484 9.047 -23.016 1 36.84 174 ARG A N 1
ATOM 1360 C CA . ARG A 1 174 ? 20.344 8.148 -23.109 1 36.84 174 ARG A CA 1
ATOM 1361 C C . ARG A 1 174 ? 19.531 8.172 -21.828 1 36.84 174 ARG A C 1
ATOM 1363 O O . ARG A 1 174 ? 19.297 7.133 -21.203 1 36.84 174 ARG A O 1
ATOM 1370 N N . GLY A 1 175 ? 19.719 9.211 -21.156 1 39.25 175 GLY A N 1
ATOM 1371 C CA . GLY A 1 175 ? 18.906 9.336 -19.953 1 39.25 175 GLY A CA 1
ATOM 1372 C C . GLY A 1 175 ? 17.859 10.422 -20.047 1 39.25 175 GLY A C 1
ATOM 1373 O O . GLY A 1 175 ? 17.672 11.016 -21.109 1 39.25 175 GLY A O 1
ATOM 1374 N N . TYR A 1 176 ? 16.844 10.445 -19.297 1 35.91 176 TYR A N 1
ATOM 1375 C CA . TYR A 1 176 ? 15.828 11.5 -19.297 1 35.91 176 TYR A CA 1
ATOM 1376 C C . TYR A 1 176 ? 16.156 12.562 -18.25 1 35.91 176 TYR A C 1
ATOM 1378 O O . TYR A 1 176 ? 16.766 12.258 -17.219 1 35.91 176 TYR A O 1
ATOM 1386 N N . ILE A 1 177 ? 16.266 13.82 -18.688 1 37.62 177 ILE A N 1
ATOM 1387 C CA . ILE A 1 177 ? 16.406 15.023 -17.875 1 37.62 177 ILE A CA 1
ATOM 1388 C C . ILE A 1 177 ? 15.031 15.531 -17.469 1 37.62 177 ILE A C 1
ATOM 1390 O O . ILE A 1 177 ? 14.156 15.703 -18.312 1 37.62 177 ILE A O 1
ATOM 1394 N N . CYS A 1 178 ? 14.625 15.273 -16.266 1 40.81 178 CYS A N 1
ATOM 1395 C CA . CYS A 1 178 ? 13.406 15.914 -15.773 1 40.81 178 CYS A CA 1
ATOM 1396 C C . CYS A 1 178 ? 13.688 17.328 -15.297 1 40.81 178 CYS A C 1
ATOM 1398 O O . CYS A 1 178 ? 14.609 17.562 -14.516 1 40.81 178 CYS A O 1
ATOM 1400 N N . ARG A 1 179 ? 13.367 18.375 -16.094 1 35.88 179 ARG A N 1
ATOM 1401 C CA . ARG A 1 179 ? 13.523 19.812 -15.82 1 35.88 179 ARG A CA 1
ATOM 1402 C C . ARG A 1 179 ? 12.273 20.375 -15.156 1 35.88 179 ARG A C 1
ATOM 1404 O O . ARG A 1 179 ? 11.156 20.156 -15.625 1 35.88 179 ARG A O 1
ATOM 1411 N N . ALA A 1 180 ? 12.328 20.625 -13.836 1 37.28 180 ALA A N 1
ATOM 1412 C CA . ALA A 1 180 ? 11.242 21.359 -13.195 1 37.28 180 ALA A CA 1
ATOM 1413 C C . ALA A 1 180 ? 11.203 22.812 -13.688 1 37.28 180 ALA A C 1
ATOM 1415 O O . ALA A 1 180 ? 12.242 23.453 -13.797 1 37.28 180 ALA A O 1
ATOM 1416 N N . ASN A 1 181 ? 10.258 23.188 -14.508 1 33.12 181 ASN A N 1
ATOM 1417 C CA . ASN A 1 181 ? 10.078 24.609 -14.797 1 33.12 181 ASN A CA 1
ATOM 1418 C C . ASN A 1 181 ? 9.438 25.344 -13.617 1 33.12 181 ASN A C 1
ATOM 1420 O O . ASN A 1 181 ? 8.289 25.062 -13.258 1 33.12 181 ASN A O 1
ATOM 1424 N N . LEU A 1 182 ? 10.094 25.594 -12.57 1 33.06 182 LEU A N 1
ATOM 1425 C CA . LEU A 1 182 ? 9.57 26.484 -11.531 1 33.06 182 LEU A CA 1
ATOM 1426 C C . LEU A 1 182 ? 9.172 27.828 -12.125 1 33.06 182 LEU A C 1
ATOM 1428 O O . LEU A 1 182 ? 9.969 28.469 -12.812 1 33.06 182 LEU A O 1
ATOM 1432 N N . ARG A 1 183 ? 7.84 28.062 -12.516 1 31.91 183 ARG A N 1
ATOM 1433 C CA . ARG A 1 183 ? 7.422 29.406 -12.859 1 31.91 183 ARG A CA 1
ATOM 1434 C C . ARG A 1 183 ? 7.797 30.406 -11.758 1 31.91 183 ARG A C 1
ATOM 1436 O O . ARG A 1 183 ? 7.539 30.141 -10.578 1 31.91 183 ARG A O 1
ATOM 1443 N N . ARG A 1 184 ? 8.758 31.203 -11.969 1 31.11 184 ARG A N 1
ATOM 1444 C CA . ARG A 1 184 ? 8.953 32.5 -11.32 1 31.11 184 ARG A CA 1
ATOM 1445 C C . ARG A 1 184 ? 7.648 33.281 -11.273 1 31.11 184 ARG A C 1
ATOM 1447 O O . ARG A 1 184 ? 6.984 33.438 -12.297 1 31.11 184 ARG A O 1
ATOM 1454 N N . SER A 1 185 ? 6.922 33.281 -10.047 1 26.14 185 SER A N 1
ATOM 1455 C CA . SER A 1 185 ? 6.328 34.594 -9.953 1 26.14 185 SER A CA 1
ATOM 1456 C C . SER A 1 185 ? 7.398 35.688 -9.82 1 26.14 185 SER A C 1
ATOM 1458 O O . SER A 1 185 ? 8.461 35.438 -9.242 1 26.14 185 SER A O 1
ATOM 1460 N N . MET B 1 1 ? -7.789 8.539 -63.562 1 38.25 1 MET B N 1
ATOM 1461 C CA . MET B 1 1 ? -6.746 9.039 -62.656 1 38.25 1 MET B CA 1
ATOM 1462 C C . MET B 1 1 ? -7.148 8.852 -61.188 1 38.25 1 MET B C 1
ATOM 1464 O O . MET B 1 1 ? -8.172 9.391 -60.75 1 38.25 1 MET B O 1
ATOM 1468 N N . TRP B 1 2 ? -6.914 7.664 -60.594 1 47.47 2 TRP B N 1
ATOM 1469 C CA . TRP B 1 2 ? -7.223 7.195 -59.25 1 47.47 2 TRP B CA 1
ATOM 1470 C C . TRP B 1 2 ? -6.547 8.07 -58.188 1 47.47 2 TRP B C 1
ATOM 1472 O O . TRP B 1 2 ? -5.336 8.297 -58.25 1 47.47 2 TRP B O 1
ATOM 1482 N N . LYS B 1 3 ? -7.242 9.062 -57.469 1 54.06 3 LYS B N 1
ATOM 1483 C CA . LYS B 1 3 ? -6.832 9.867 -56.312 1 54.06 3 LYS B CA 1
ATOM 1484 C C . LYS B 1 3 ? -6.52 8.984 -55.094 1 54.06 3 LYS B C 1
ATOM 1486 O O . LYS B 1 3 ? -7.395 8.273 -54.594 1 54.06 3 LYS B O 1
ATOM 1491 N N . ALA B 1 4 ? -5.281 8.508 -54.844 1 52.59 4 ALA B N 1
ATOM 1492 C CA . ALA B 1 4 ? -4.797 7.793 -53.656 1 52.59 4 ALA B CA 1
ATOM 1493 C C . ALA B 1 4 ? -5.008 8.609 -52.406 1 52.59 4 ALA B C 1
ATOM 1495 O O . ALA B 1 4 ? -4.508 9.734 -52.281 1 52.59 4 ALA B O 1
ATOM 1496 N N . CYS B 1 5 ? -6.07 8.469 -51.688 1 56 5 CYS B N 1
ATOM 1497 C CA . CYS B 1 5 ? -6.273 9.008 -50.344 1 56 5 CYS B CA 1
ATOM 1498 C C . CYS B 1 5 ? -5.312 8.367 -49.375 1 56 5 CYS B C 1
ATOM 1500 O O . CYS B 1 5 ? -5.414 7.168 -49.062 1 56 5 CYS B O 1
ATOM 1502 N N . PHE B 1 6 ? -4.094 8.797 -49.156 1 55.28 6 PHE B N 1
ATOM 1503 C CA . PHE B 1 6 ? -3.178 8.352 -48.125 1 55.28 6 PHE B CA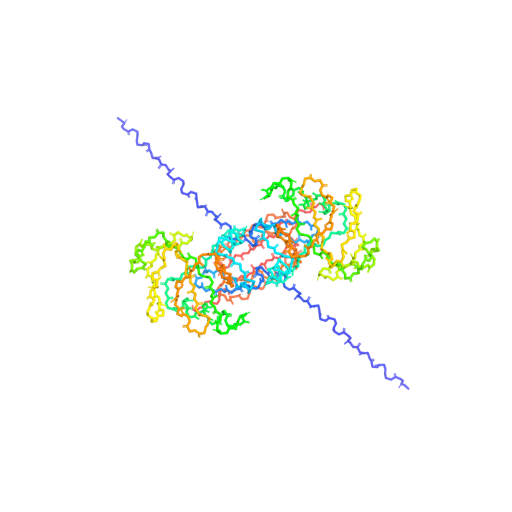 1
ATOM 1504 C C . PHE B 1 6 ? -3.717 8.711 -46.75 1 55.28 6 PHE B C 1
ATOM 1506 O O . PHE B 1 6 ? -3.795 9.883 -46.375 1 55.28 6 PHE B O 1
ATOM 1513 N N . ALA B 1 7 ? -4.453 7.789 -46.031 1 56.84 7 ALA B N 1
ATOM 1514 C CA . ALA B 1 7 ? -4.812 7.902 -44.625 1 56.84 7 ALA B CA 1
ATOM 1515 C C . ALA B 1 7 ? -3.568 7.855 -43.719 1 56.84 7 ALA B C 1
ATOM 1517 O O . ALA B 1 7 ? -2.863 6.844 -43.688 1 56.84 7 ALA B O 1
ATOM 1518 N N . PHE B 1 8 ? -3.082 9.039 -43.312 1 58.22 8 PHE B N 1
ATOM 1519 C CA . PHE B 1 8 ? -2.016 9.148 -42.312 1 58.22 8 PHE B CA 1
ATOM 1520 C C . PHE B 1 8 ? -2.473 8.633 -40.969 1 58.22 8 PHE B C 1
ATOM 1522 O O . PHE B 1 8 ? -3.307 9.25 -40.312 1 58.22 8 PHE B O 1
ATOM 1529 N N . PHE B 1 9 ? -2.283 7.328 -40.656 1 57.19 9 PHE B N 1
ATOM 1530 C CA . PHE B 1 9 ? -2.459 6.789 -39.312 1 57.19 9 PHE B CA 1
ATOM 1531 C C . PHE B 1 9 ? -1.492 7.449 -38.312 1 57.19 9 PHE B C 1
ATOM 1533 O O . PHE B 1 9 ? -0.284 7.211 -38.375 1 57.19 9 PHE B O 1
ATOM 1540 N N . ILE B 1 10 ? -1.944 8.508 -37.594 1 51.84 10 ILE B N 1
ATOM 1541 C CA . ILE B 1 10 ? -1.188 9.117 -36.5 1 51.84 10 ILE B CA 1
ATOM 1542 C C . ILE B 1 10 ? -1.102 8.148 -35.344 1 51.84 10 ILE B C 1
ATOM 1544 O O . ILE B 1 10 ? -2.104 7.887 -34.656 1 51.84 10 ILE B O 1
ATOM 1548 N N . PHE B 1 11 ? -0.158 7.219 -35.312 1 50.16 11 PHE B N 1
ATOM 1549 C CA . PHE B 1 11 ? 0.156 6.457 -34.094 1 50.16 11 PHE B CA 1
ATOM 1550 C C . PHE B 1 11 ? 0.594 7.383 -32.969 1 50.16 11 PHE B C 1
ATOM 1552 O O . PHE B 1 11 ? 1.711 7.902 -33 1 50.16 11 PHE B O 1
ATOM 1559 N N . LEU B 1 12 ? -0.375 7.938 -32.219 1 45.97 12 LEU B N 1
ATOM 1560 C CA . LEU B 1 12 ? -0.01 8.695 -31.031 1 45.97 12 LEU B CA 1
ATOM 1561 C C . LEU B 1 12 ? 0.599 7.781 -29.969 1 45.97 12 LEU B C 1
ATOM 1563 O O . LEU B 1 12 ? -0.048 6.836 -29.516 1 45.97 12 LEU B O 1
ATOM 1567 N N . PRO B 1 13 ? 1.855 7.781 -29.844 1 43.69 13 PRO B N 1
ATOM 1568 C CA . PRO B 1 13 ? 2.371 6.965 -28.75 1 43.69 13 PRO B CA 1
ATOM 1569 C C . PRO B 1 13 ? 1.73 7.316 -27.406 1 43.69 13 PRO B C 1
ATOM 1571 O O . PRO B 1 13 ? 1.613 8.492 -27.062 1 43.69 13 PRO B O 1
ATOM 1574 N N . VAL B 1 14 ? 0.912 6.449 -26.891 1 39.12 14 VAL B N 1
ATOM 1575 C CA . VAL B 1 14 ? 0.411 6.605 -25.531 1 39.12 14 VAL B CA 1
ATOM 1576 C C . VAL B 1 14 ? 1.584 6.711 -24.562 1 39.12 14 VAL B C 1
ATOM 1578 O O . VAL B 1 14 ? 2.346 5.758 -24.391 1 39.12 14 VAL B O 1
ATOM 1581 N N . LEU B 1 15 ? 2.152 7.883 -24.406 1 37.53 15 LEU B N 1
ATOM 1582 C CA . LEU B 1 15 ? 3.105 8.156 -23.328 1 37.53 15 LEU B CA 1
ATOM 1583 C C . LEU B 1 15 ? 2.551 7.711 -21.984 1 37.53 15 LEU B C 1
ATOM 1585 O O . LEU B 1 15 ? 1.607 8.312 -21.469 1 37.53 15 LEU B O 1
ATOM 1589 N N . THR B 1 16 ? 2.523 6.352 -21.766 1 37.69 16 THR B N 1
ATOM 1590 C CA . THR B 1 16 ? 2.129 5.957 -20.422 1 37.69 16 THR B CA 1
ATOM 1591 C C . THR B 1 16 ? 3.141 6.453 -19.391 1 37.69 16 THR B C 1
ATOM 1593 O O . THR B 1 16 ? 4.344 6.223 -19.547 1 37.69 16 THR B O 1
ATOM 1596 N N . ASN B 1 17 ? 3.105 7.672 -19.031 1 40.09 17 ASN B N 1
ATOM 1597 C CA . ASN B 1 17 ? 3.885 8.266 -17.938 1 40.09 17 ASN B CA 1
ATOM 1598 C C . ASN B 1 17 ? 3.988 7.324 -16.75 1 40.09 17 ASN B C 1
ATOM 1600 O O . ASN B 1 17 ? 2.973 6.871 -16.219 1 40.09 17 ASN B O 1
ATOM 1604 N N . ALA B 1 18 ? 5.09 6.492 -16.688 1 46.06 18 ALA B N 1
ATOM 1605 C CA . ALA B 1 18 ? 5.309 5.695 -15.484 1 46.06 18 ALA B CA 1
ATOM 1606 C C . ALA B 1 18 ? 5.238 6.566 -14.234 1 46.06 18 ALA B C 1
ATOM 1608 O O . ALA B 1 18 ? 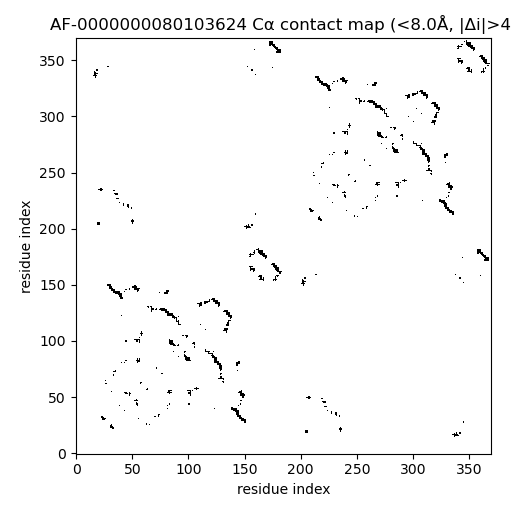6.066 7.465 -14.047 1 46.06 18 ALA B O 1
ATOM 1609 N N . GLN B 1 19 ? 4.09 7.008 -13.82 1 52.09 19 GLN B N 1
ATOM 1610 C CA . GLN B 1 19 ? 3.812 7.965 -12.75 1 52.09 19 GLN B CA 1
ATOM 1611 C C . GLN B 1 19 ? 4.312 7.441 -11.406 1 52.09 19 GLN B C 1
ATOM 1613 O O . GLN B 1 19 ? 4.152 6.262 -11.094 1 52.09 19 GLN B O 1
ATOM 1618 N N . CYS B 1 20 ? 5.461 8.234 -10.844 1 63.19 20 CYS B N 1
ATOM 1619 C CA . CYS B 1 20 ? 5.844 7.965 -9.461 1 63.19 20 CYS B CA 1
ATOM 1620 C C . CYS B 1 20 ? 4.625 8 -8.539 1 63.19 20 CYS B C 1
ATOM 1622 O O . CYS B 1 20 ? 3.883 8.984 -8.523 1 63.19 20 CYS B O 1
ATOM 1624 N N . ASN B 1 21 ? 4.324 6.898 -7.891 1 66.69 21 ASN B N 1
ATOM 1625 C CA . ASN B 1 21 ? 3.33 6.75 -6.832 1 66.69 21 ASN B CA 1
ATOM 1626 C C . ASN B 1 21 ? 1.914 6.961 -7.363 1 66.69 21 ASN B C 1
ATOM 1628 O O . ASN B 1 21 ? 1.175 7.805 -6.855 1 66.69 21 ASN B O 1
ATOM 1632 N N . PRO B 1 22 ? 1.562 6.305 -8.383 1 73.69 22 PRO B N 1
ATOM 1633 C CA . PRO B 1 22 ? 0.186 6.449 -8.859 1 73.69 22 PRO B CA 1
ATOM 1634 C C . PRO B 1 22 ? -0.851 6.219 -7.762 1 73.69 22 PRO B C 1
ATOM 1636 O O . PRO B 1 22 ? -0.625 5.41 -6.855 1 73.69 22 PRO B O 1
ATOM 1639 N N . GLY B 1 23 ? -1.965 7.004 -7.812 1 76.38 23 GLY B N 1
ATOM 1640 C CA . GLY B 1 23 ? -3.033 6.855 -6.836 1 76.38 23 GLY B CA 1
ATOM 1641 C C . GLY B 1 23 ? -2.846 7.73 -5.609 1 76.38 23 GLY B C 1
ATOM 1642 O O . GLY B 1 23 ? -3.676 7.715 -4.699 1 76.38 23 GLY B O 1
ATOM 1643 N N . SER B 1 24 ? -1.767 8.469 -5.715 1 81.94 24 SER B N 1
ATOM 1644 C CA . SER B 1 24 ? -1.487 9.336 -4.574 1 81.94 24 SER B CA 1
ATOM 1645 C C . SER B 1 24 ? -1.893 10.781 -4.863 1 81.94 24 SER B C 1
ATOM 1647 O O . SER B 1 24 ? -2.016 11.172 -6.023 1 81.94 24 SER B O 1
ATOM 1649 N N . VAL B 1 25 ? -2.201 11.508 -3.814 1 79.94 25 VAL B N 1
ATOM 1650 C CA . VAL B 1 25 ? -2.479 12.938 -3.875 1 79.94 25 VAL B CA 1
ATOM 1651 C C . VAL B 1 25 ? -1.496 13.695 -2.982 1 79.94 25 VAL B C 1
ATOM 1653 O O . VAL B 1 25 ? -0.856 13.102 -2.111 1 79.94 25 VAL B O 1
ATOM 1656 N N . TYR B 1 26 ? -1.367 14.961 -3.303 1 75.62 26 TYR B N 1
ATOM 1657 C CA . TYR B 1 26 ? -0.314 15.719 -2.631 1 75.62 26 TYR B CA 1
ATOM 1658 C C . TYR B 1 26 ? -0.878 16.953 -1.953 1 75.62 26 TYR B C 1
ATOM 1660 O O . TYR B 1 26 ? -1.762 17.625 -2.5 1 75.62 26 TYR B O 1
ATOM 1668 N N . SER B 1 27 ? -0.447 17.188 -0.688 1 78.69 27 SER B N 1
ATOM 1669 C CA . SER B 1 27 ? -0.792 18.406 0.062 1 78.69 27 SER B CA 1
ATOM 1670 C C . SER B 1 27 ? 0.303 18.766 1.061 1 78.69 27 SER B C 1
ATOM 1672 O O . SER B 1 27 ? 0.755 17.906 1.829 1 78.69 27 SER B O 1
ATOM 1674 N N . ASN B 1 28 ? 0.729 20.031 0.996 1 75.06 28 ASN B N 1
ATOM 1675 C CA . ASN B 1 28 ? 1.674 20.562 1.975 1 75.06 28 ASN B CA 1
ATOM 1676 C C . ASN B 1 28 ? 2.916 19.688 2.086 1 75.06 28 ASN B C 1
ATOM 1678 O O . ASN B 1 28 ? 3.307 19.297 3.186 1 75.06 28 ASN B O 1
ATOM 1682 N N . ASN B 1 29 ? 3.535 19.297 0.949 1 72.75 29 ASN B N 1
ATOM 1683 C CA . ASN B 1 29 ? 4.773 18.531 0.846 1 72.75 29 ASN B CA 1
ATOM 1684 C C . ASN B 1 29 ? 4.609 17.125 1.417 1 72.75 29 ASN B C 1
ATOM 1686 O O . ASN B 1 29 ? 5.562 16.547 1.939 1 72.75 29 ASN B O 1
ATOM 1690 N N . ARG B 1 30 ? 3.447 16.672 1.47 1 82.75 30 ARG B N 1
ATOM 1691 C CA . ARG B 1 30 ? 3.139 15.297 1.856 1 82.75 30 ARG B CA 1
ATOM 1692 C C . ARG B 1 30 ? 2.354 14.578 0.761 1 82.75 30 ARG B C 1
ATOM 1694 O O . ARG B 1 30 ? 1.56 15.203 0.052 1 82.75 30 ARG B O 1
ATOM 1701 N N . ARG B 1 31 ? 2.658 13.383 0.651 1 83.81 31 ARG B N 1
ATOM 1702 C CA . ARG B 1 31 ? 1.918 12.516 -0.258 1 83.81 31 ARG B CA 1
ATOM 1703 C C . ARG B 1 31 ? 0.939 11.633 0.505 1 83.81 31 ARG B C 1
ATOM 1705 O O . ARG B 1 31 ? 1.28 11.078 1.554 1 83.81 31 ARG B O 1
ATOM 1712 N N . PHE B 1 32 ? -0.272 11.57 -0.065 1 89.5 32 PHE B N 1
ATOM 1713 C CA . PHE B 1 32 ? -1.309 10.758 0.562 1 89.5 32 PHE B CA 1
ATOM 1714 C C . PHE B 1 32 ? 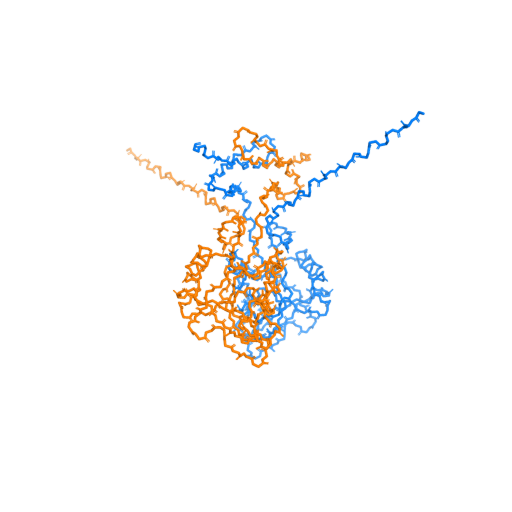-1.851 9.719 -0.416 1 89.5 32 PHE B C 1
ATOM 1716 O O . PHE B 1 32 ? -2.008 10.008 -1.605 1 89.5 32 PHE B O 1
ATOM 1723 N N . THR B 1 33 ? -2.043 8.57 0.047 1 92.56 33 THR B N 1
ATOM 1724 C CA . THR B 1 33 ? -2.729 7.531 -0.714 1 92.56 33 THR B CA 1
ATOM 1725 C C . THR B 1 33 ? -3.91 6.973 0.075 1 92.56 33 THR B C 1
ATOM 1727 O O . THR B 1 33 ? -3.758 6.57 1.231 1 92.56 33 THR B O 1
ATOM 1730 N N . LEU B 1 34 ? -5.062 6.988 -0.545 1 95.88 34 LEU B N 1
ATOM 1731 C CA . LEU B 1 34 ? -6.273 6.473 0.086 1 95.88 34 LEU B CA 1
ATOM 1732 C C . LEU B 1 34 ? -6.543 5.035 -0.348 1 95.88 34 LEU B C 1
ATOM 1734 O O . LEU B 1 34 ? -6.578 4.742 -1.545 1 95.88 34 LEU B O 1
ATOM 1738 N N . PHE B 1 35 ? -6.703 4.164 0.585 1 97.69 35 PHE B N 1
ATOM 1739 C CA . PHE B 1 35 ? -7.016 2.762 0.332 1 97.69 35 PHE B CA 1
ATOM 1740 C C . PHE B 1 35 ? -8.453 2.443 0.737 1 97.69 35 PHE B C 1
ATOM 1742 O O . PHE B 1 35 ? -8.781 2.459 1.925 1 97.69 35 PHE B O 1
ATOM 1749 N N . PRO B 1 36 ? -9.25 2.078 -0.208 1 97.06 36 PRO B N 1
ATOM 1750 C CA . PRO B 1 36 ? -10.641 1.763 0.124 1 97.06 36 PRO B CA 1
ATOM 1751 C C . PRO B 1 36 ? -10.789 0.419 0.834 1 97.06 36 PRO B C 1
ATOM 1753 O O . PRO B 1 36 ? -11.852 0.124 1.391 1 97.06 36 PRO B O 1
ATOM 1756 N N . ALA B 1 37 ? -9.781 -0.427 0.744 1 96.88 37 ALA B N 1
ATOM 1757 C CA . ALA B 1 37 ? -9.812 -1.712 1.438 1 96.88 37 ALA B CA 1
ATOM 1758 C C . ALA B 1 37 ? -10.062 -1.522 2.932 1 96.88 37 ALA B C 1
ATOM 1760 O O . ALA B 1 37 ? -9.516 -0.6 3.545 1 96.88 37 ALA B O 1
ATOM 1761 N N . GLN B 1 38 ? -10.859 -2.395 3.518 1 97.88 38 GLN B N 1
ATOM 1762 C CA . GLN B 1 38 ? -11.18 -2.291 4.938 1 97.88 38 GLN B CA 1
ATOM 1763 C C . GLN B 1 38 ? -10.328 -3.25 5.766 1 97.88 38 GLN B C 1
ATOM 1765 O O . GLN B 1 38 ? -10.43 -4.469 5.605 1 97.88 38 GLN B O 1
ATOM 1770 N N . VAL B 1 39 ? -9.508 -2.738 6.633 1 98.44 39 VAL B N 1
ATOM 1771 C CA . VAL B 1 39 ? -8.656 -3.523 7.52 1 98.44 39 VAL B CA 1
ATOM 1772 C C . VAL B 1 39 ? -8.633 -2.895 8.906 1 98.44 39 VAL B C 1
ATOM 1774 O O . VAL B 1 39 ? -9.172 -1.801 9.109 1 98.44 39 VAL B O 1
ATOM 1777 N N . ASP B 1 40 ? -8.141 -3.592 9.859 1 98.06 40 ASP B N 1
ATOM 1778 C CA . ASP B 1 40 ? -8.055 -2.998 11.188 1 98.06 40 ASP B CA 1
ATOM 1779 C C . ASP B 1 40 ? -6.906 -1.991 11.266 1 98.06 40 ASP B C 1
ATOM 1781 O O . ASP B 1 40 ? -6.129 -1.855 10.32 1 98.06 40 ASP B O 1
ATOM 1785 N N . PHE B 1 41 ? -6.848 -1.296 12.352 1 97.88 41 PHE B N 1
ATOM 1786 C CA . PHE B 1 41 ? -5.922 -0.182 12.508 1 97.88 41 PHE B CA 1
ATOM 1787 C C . PHE B 1 41 ? -4.477 -0.657 12.391 1 97.88 41 PHE B C 1
ATOM 1789 O O . PHE B 1 41 ? -3.684 -0.063 11.656 1 97.88 41 PHE B O 1
ATOM 1796 N N . LYS B 1 42 ? -4.168 -1.754 13.102 1 98 42 LYS B N 1
ATOM 1797 C CA . LYS B 1 42 ? -2.803 -2.27 13.102 1 98 42 LYS B CA 1
ATOM 1798 C C . LYS B 1 42 ? -2.367 -2.676 11.695 1 98 42 LYS B C 1
ATOM 1800 O O . LYS B 1 42 ? -1.256 -2.357 11.266 1 98 42 LYS B O 1
ATOM 1805 N N . THR B 1 43 ? -3.234 -3.361 10.984 1 98.5 43 THR B N 1
ATOM 1806 C CA . THR B 1 43 ? -2.949 -3.795 9.617 1 98.5 43 THR B CA 1
ATOM 1807 C C . THR B 1 43 ? -2.764 -2.594 8.695 1 98.5 43 THR B C 1
ATOM 1809 O O . THR B 1 43 ? -1.837 -2.566 7.883 1 98.5 43 THR B O 1
ATOM 1812 N N . ALA B 1 44 ? -3.668 -1.616 8.828 1 98.75 44 ALA B N 1
ATOM 1813 C CA . ALA B 1 44 ? -3.562 -0.4 8.023 1 98.75 44 ALA B CA 1
ATOM 1814 C C . ALA B 1 44 ? -2.205 0.269 8.219 1 98.75 44 ALA B C 1
ATOM 1816 O O . ALA B 1 44 ? -1.537 0.626 7.246 1 98.75 44 ALA B O 1
ATOM 1817 N N . GLU B 1 45 ? -1.776 0.404 9.477 1 98.62 45 GLU B N 1
ATOM 1818 C CA . GLU B 1 45 ? -0.483 1.012 9.773 1 98.62 45 GLU B CA 1
ATOM 1819 C C . GLU B 1 45 ? 0.659 0.211 9.156 1 98.62 45 GLU B C 1
ATOM 1821 O O . GLU B 1 45 ? 1.582 0.784 8.578 1 98.62 45 GLU B O 1
ATOM 1826 N N . SER B 1 46 ? 0.581 -1.051 9.242 1 97.69 46 SER B N 1
ATOM 1827 C CA . SER B 1 46 ? 1.635 -1.906 8.711 1 97.69 46 SER B CA 1
ATOM 1828 C C . SER B 1 46 ? 1.752 -1.76 7.195 1 97.69 46 SER B C 1
ATOM 1830 O O . SER B 1 46 ? 2.854 -1.814 6.645 1 97.69 46 SER B O 1
ATOM 1832 N N . ILE B 1 47 ? 0.662 -1.609 6.516 1 97.81 47 ILE B N 1
ATOM 1833 C CA . ILE B 1 47 ? 0.662 -1.431 5.066 1 97.81 47 ILE B CA 1
ATOM 1834 C C . ILE B 1 47 ? 1.337 -0.109 4.711 1 97.81 47 ILE B C 1
ATOM 1836 O O . ILE B 1 47 ? 2.16 -0.052 3.795 1 97.81 47 ILE B O 1
ATOM 1840 N N . CYS B 1 48 ? 1.008 0.933 5.43 1 97.81 48 CYS B N 1
ATOM 1841 C CA . CYS B 1 48 ? 1.605 2.234 5.156 1 97.81 48 CYS B CA 1
ATOM 1842 C C . CYS B 1 48 ? 3.109 2.205 5.398 1 97.81 48 CYS B C 1
ATOM 1844 O O . CYS B 1 48 ? 3.873 2.844 4.672 1 97.81 48 CYS B O 1
ATOM 1846 N N . MET B 1 49 ? 3.562 1.442 6.336 1 96.69 49 MET B N 1
ATOM 1847 C CA . MET B 1 49 ? 4.961 1.443 6.758 1 96.69 49 MET B CA 1
ATOM 1848 C C . MET B 1 49 ? 5.844 0.767 5.715 1 96.69 49 MET B C 1
ATOM 1850 O O . MET B 1 49 ? 7.055 0.995 5.68 1 96.69 49 MET B O 1
ATOM 1854 N N . VAL B 1 50 ? 5.289 -0.074 4.855 1 94.12 50 VAL B N 1
ATOM 1855 C CA . VAL B 1 50 ? 6.059 -0.79 3.844 1 94.12 50 VAL B CA 1
ATOM 1856 C C . VAL B 1 50 ? 6.762 0.209 2.928 1 94.12 50 VAL B C 1
ATOM 1858 O O . VAL B 1 50 ? 7.895 -0.024 2.498 1 94.12 50 VAL B O 1
ATOM 1861 N N . SER B 1 51 ? 6.129 1.323 2.617 1 88.31 51 SER B N 1
ATOM 1862 C CA . SER B 1 51 ? 6.703 2.361 1.767 1 88.31 51 SER B CA 1
ATOM 1863 C C . SER B 1 51 ? 7.191 3.545 2.594 1 88.31 51 SER B C 1
ATOM 1865 O O . SER B 1 51 ? 7.117 4.691 2.146 1 88.31 51 SER B O 1
ATOM 1867 N N . ASN B 1 52 ? 7.547 3.307 3.814 1 90.25 52 ASN B N 1
ATOM 1868 C CA . ASN B 1 52 ? 8.109 4.293 4.73 1 90.25 52 ASN B CA 1
ATOM 1869 C C . ASN B 1 52 ? 7.098 5.379 5.074 1 90.25 52 ASN B C 1
ATOM 1871 O O . ASN B 1 52 ? 7.457 6.551 5.199 1 90.25 52 ASN B O 1
ATOM 1875 N N . GLY B 1 53 ? 5.914 5.02 5.094 1 94.94 53 GLY B N 1
ATOM 1876 C CA . GLY B 1 53 ? 4.848 5.93 5.484 1 94.94 53 GLY B CA 1
ATOM 1877 C C . GLY B 1 53 ? 4.18 5.547 6.793 1 94.94 53 GLY B C 1
ATOM 1878 O O . GLY B 1 53 ? 4.695 4.703 7.531 1 94.94 53 GLY B O 1
ATOM 1879 N N . HIS B 1 54 ? 3.107 6.242 7.121 1 97.88 54 HIS B N 1
ATOM 1880 C CA . HIS B 1 54 ? 2.24 6.02 8.273 1 97.88 54 HIS B CA 1
ATOM 1881 C C . HIS B 1 54 ? 0.788 6.352 7.941 1 97.88 54 HIS B C 1
ATOM 1883 O O . HIS B 1 54 ? 0.51 7.008 6.934 1 97.88 54 HIS B O 1
ATOM 1889 N N . LEU B 1 55 ? -0.078 5.828 8.773 1 98.69 55 LEU B N 1
ATOM 1890 C CA . LEU B 1 55 ? -1.418 6.398 8.703 1 98.69 55 LEU B CA 1
ATOM 1891 C C . LEU B 1 55 ? -1.371 7.914 8.867 1 98.69 55 LEU B C 1
ATOM 1893 O O . LEU B 1 55 ? -0.593 8.43 9.672 1 98.69 55 LEU B O 1
ATOM 1897 N N . ALA B 1 56 ? -2.252 8.617 8.211 1 98.31 56 ALA B N 1
ATOM 1898 C CA . ALA B 1 56 ? -2.156 10.07 8.039 1 98.31 56 ALA B CA 1
ATOM 1899 C C . ALA B 1 56 ? -2.387 10.789 9.367 1 98.31 56 ALA B C 1
ATOM 1901 O O . ALA B 1 56 ? -3.299 10.445 10.117 1 98.31 56 ALA B O 1
ATOM 1902 N N . SER B 1 57 ? -1.556 11.695 9.602 1 98.19 57 SER B N 1
ATOM 1903 C CA . SER B 1 57 ? -1.771 12.672 10.672 1 98.19 57 SER B CA 1
ATOM 1904 C C . SER B 1 57 ? -2.344 13.969 10.125 1 98.19 57 SER B C 1
ATOM 1906 O O . SER B 1 57 ? -2.133 14.312 8.953 1 98.19 57 SER B O 1
ATOM 1908 N N . VAL B 1 58 ? -3.123 14.648 10.93 1 97.38 58 VAL B N 1
ATOM 1909 C CA . VAL B 1 58 ? -3.773 15.883 10.508 1 97.38 58 VAL B CA 1
ATOM 1910 C C . VAL B 1 58 ? -3.436 17 11.484 1 97.38 58 VAL B C 1
ATOM 1912 O O . VAL B 1 58 ? -3.641 16.875 12.695 1 97.38 58 VAL B O 1
ATOM 1915 N N . HIS B 1 59 ? -2.969 18.125 10.891 1 96 59 HIS B N 1
ATOM 1916 C CA . HIS B 1 59 ? -2.426 19.156 11.781 1 96 59 HIS B CA 1
ATOM 1917 C C . HIS B 1 59 ? -3.127 20.484 11.578 1 96 59 HIS B C 1
ATOM 1919 O O . HIS B 1 59 ? -2.861 21.453 12.305 1 96 59 HIS B O 1
ATOM 1925 N N . ASN B 1 60 ? -4.023 20.547 10.562 1 94.62 60 ASN B N 1
ATOM 1926 C CA . ASN B 1 60 ? -4.754 21.781 10.312 1 94.62 60 ASN B CA 1
ATOM 1927 C C . ASN B 1 60 ? -6.031 21.531 9.516 1 94.62 60 ASN B C 1
ATOM 1929 O O . ASN B 1 60 ? -6.238 20.438 9 1 94.62 60 ASN B O 1
ATOM 1933 N N . THR B 1 61 ? -6.844 22.594 9.477 1 95.06 61 THR B N 1
ATOM 1934 C CA . THR B 1 61 ? -8.148 22.5 8.836 1 95.06 61 THR B CA 1
ATOM 1935 C C . THR B 1 61 ? -7.996 22.281 7.332 1 95.06 61 THR B C 1
ATOM 1937 O O . THR B 1 61 ? -8.797 21.578 6.719 1 95.06 61 THR B O 1
ATOM 1940 N N . ILE B 1 62 ? -7.051 22.844 6.762 1 89.12 62 ILE B N 1
ATOM 1941 C CA . ILE B 1 62 ? -6.836 22.734 5.324 1 89.12 62 ILE B CA 1
ATOM 1942 C C . ILE B 1 62 ? -6.562 21.281 4.949 1 89.12 62 ILE B C 1
ATOM 1944 O O . ILE B 1 62 ? -7.242 20.703 4.09 1 89.12 62 ILE B O 1
ATOM 1948 N N . ASP B 1 63 ? -5.641 20.672 5.633 1 91.12 63 ASP B N 1
ATOM 1949 C CA . ASP B 1 63 ? -5.316 19.281 5.375 1 91.12 63 ASP B CA 1
ATOM 1950 C C . ASP B 1 63 ? -6.5 18.375 5.691 1 91.12 63 ASP B C 1
ATOM 1952 O O . ASP B 1 63 ? -6.777 17.422 4.953 1 91.12 63 ASP B O 1
ATOM 1956 N N . ASN B 1 64 ? -7.172 18.656 6.766 1 96.75 64 ASN B N 1
ATOM 1957 C CA . ASN B 1 64 ? -8.336 17.875 7.137 1 96.75 64 ASN B CA 1
ATOM 1958 C C . ASN B 1 64 ? -9.391 17.859 6.027 1 96.75 64 ASN B C 1
ATOM 1960 O O . ASN B 1 64 ? -9.867 16.812 5.625 1 96.75 64 ASN B O 1
ATOM 1964 N N . ASN B 1 65 ? -9.688 19.094 5.578 1 93.69 65 ASN B N 1
ATOM 1965 C CA . ASN B 1 65 ? -10.688 19.219 4.527 1 93.69 65 ASN B CA 1
ATOM 1966 C C . ASN B 1 65 ? -10.219 18.578 3.223 1 93.69 65 ASN B C 1
ATOM 1968 O O . ASN B 1 65 ? -11.016 17.953 2.516 1 93.69 65 ASN B O 1
ATOM 1972 N N . PHE B 1 66 ? -9 18.781 2.953 1 92.62 66 PHE B N 1
ATOM 1973 C CA . PHE B 1 66 ? -8.414 18.188 1.762 1 92.62 66 PHE B CA 1
ATOM 1974 C C . PHE B 1 66 ? -8.586 16.672 1.788 1 92.62 66 PHE B C 1
ATOM 1976 O O . PHE B 1 66 ? -9.039 16.078 0.811 1 92.62 66 PHE B O 1
ATOM 1983 N N . LEU B 1 67 ? -8.219 16 2.9 1 95.25 67 LEU B N 1
ATOM 1984 C CA . LEU B 1 67 ? -8.273 14.547 3.029 1 95.25 67 LEU B CA 1
ATOM 1985 C C . LEU B 1 67 ? -9.719 14.047 2.951 1 95.25 67 LEU B C 1
ATOM 1987 O O . LEU B 1 67 ? -9.992 13.031 2.312 1 95.25 67 LEU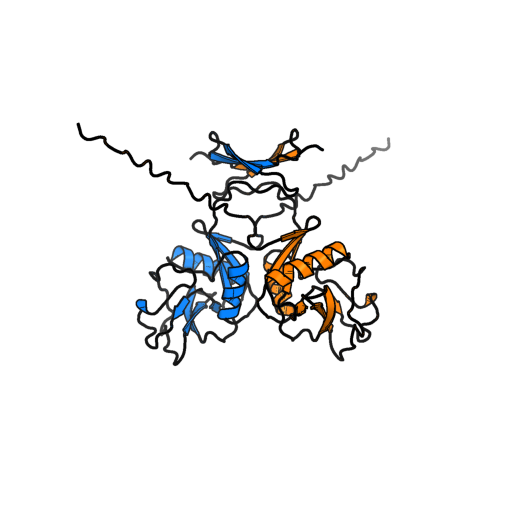 B O 1
ATOM 1991 N N . ALA B 1 68 ? -10.617 14.75 3.566 1 95.88 68 ALA B N 1
ATOM 1992 C CA . ALA B 1 68 ? -12.023 14.375 3.508 1 95.88 68 ALA B CA 1
ATOM 1993 C C . ALA B 1 68 ? -12.547 14.43 2.076 1 95.88 68 ALA B C 1
ATOM 1995 O O . ALA B 1 68 ? -13.25 13.516 1.629 1 95.88 68 ALA B O 1
ATOM 1996 N N . GLN B 1 69 ? -12.219 15.492 1.406 1 92.31 69 GLN B N 1
ATOM 1997 C CA . GLN B 1 69 ? -12.648 15.648 0.02 1 92.31 69 GLN B CA 1
ATOM 1998 C C . GLN B 1 69 ? -12.078 14.539 -0.861 1 92.31 69 GLN B C 1
ATOM 2000 O O . GLN B 1 69 ? -12.797 13.961 -1.678 1 92.31 69 GLN B O 1
ATOM 2005 N N . GLN B 1 70 ? -10.812 14.289 -0.695 1 89.56 70 GLN B N 1
ATOM 2006 C CA . GLN B 1 70 ? -10.18 13.234 -1.475 1 89.56 70 GLN B CA 1
ATOM 2007 C C . GLN B 1 70 ? -10.797 11.867 -1.155 1 89.56 70 GLN B C 1
ATOM 2009 O O . GLN B 1 70 ? -10.977 11.039 -2.049 1 89.56 70 GLN B O 1
ATOM 2014 N N . ALA B 1 71 ? -11.094 11.602 0.098 1 93.25 71 ALA B N 1
ATOM 2015 C CA . ALA B 1 71 ? -11.648 10.328 0.536 1 93.25 71 ALA B CA 1
ATOM 2016 C C . ALA B 1 71 ? -12.977 10.039 -0.161 1 93.25 71 ALA B C 1
ATOM 2018 O O . ALA B 1 71 ? -13.273 8.898 -0.513 1 93.25 71 ALA B O 1
ATOM 2019 N N . GLN B 1 72 ? -13.719 11.055 -0.399 1 92.44 72 GLN B N 1
ATOM 2020 C CA . GLN B 1 72 ? -15.039 10.898 -0.993 1 92.44 72 GLN B CA 1
ATOM 2021 C C . GLN B 1 72 ? -14.945 10.367 -2.42 1 92.44 72 GLN B C 1
ATOM 2023 O O . GLN B 1 72 ? -15.922 9.852 -2.967 1 92.44 72 GLN B O 1
ATOM 2028 N N . LYS B 1 73 ? -13.844 10.531 -3.008 1 89.69 73 LYS B N 1
ATOM 2029 C CA . LYS B 1 73 ? -13.648 10.039 -4.367 1 89.69 73 LYS B CA 1
ATOM 2030 C C . LYS B 1 73 ? -13.484 8.516 -4.383 1 89.69 73 LYS B C 1
ATOM 2032 O O . LYS B 1 73 ? -13.633 7.883 -5.43 1 89.69 73 LYS B O 1
ATOM 2037 N N . TYR B 1 74 ? -13.172 7.953 -3.229 1 89.44 74 TYR B N 1
ATOM 2038 C CA . TYR B 1 74 ? -12.773 6.547 -3.225 1 89.44 74 TYR B CA 1
ATOM 2039 C C . TYR B 1 74 ? -13.727 5.715 -2.371 1 89.44 74 TYR B C 1
ATOM 2041 O O . TYR B 1 74 ? -13.781 4.492 -2.508 1 89.44 74 TYR B O 1
ATOM 2049 N N . VAL B 1 75 ? -14.375 6.316 -1.441 1 93.88 75 VAL B N 1
ATOM 2050 C CA . VAL B 1 75 ? -15.297 5.609 -0.549 1 93.88 75 VAL B CA 1
ATOM 2051 C C . VAL B 1 75 ? -16.609 6.383 -0.441 1 93.88 75 VAL B C 1
ATOM 2053 O O . VAL B 1 75 ? -16.688 7.551 -0.833 1 93.88 75 VAL B O 1
ATOM 2056 N N . SER B 1 76 ? -17.609 5.715 0.078 1 91.62 76 SER B N 1
ATOM 2057 C CA . SER B 1 76 ? -18.875 6.387 0.3 1 91.62 76 SER B CA 1
ATOM 2058 C C . SER B 1 76 ? -18.75 7.5 1.333 1 91.62 76 SER B C 1
ATOM 2060 O O . SER B 1 76 ? -17.891 7.434 2.221 1 91.62 76 SER B O 1
ATOM 2062 N N . GLY B 1 77 ? -19.547 8.531 1.172 1 88.75 77 GLY B N 1
ATOM 2063 C CA . GLY B 1 77 ? -19.562 9.625 2.123 1 88.75 77 GLY B CA 1
ATOM 2064 C C . GLY B 1 77 ? -19.812 9.18 3.551 1 88.75 77 GLY B C 1
ATOM 2065 O O . GLY B 1 77 ? -19.375 9.828 4.5 1 88.75 77 GLY B O 1
ATOM 2066 N N . SER B 1 78 ? -20.469 8.094 3.711 1 91.06 78 SER B N 1
ATOM 2067 C CA . SER B 1 78 ? -20.828 7.613 5.043 1 91.06 78 SER B CA 1
ATOM 2068 C C . SER B 1 78 ? -19.688 6.801 5.656 1 91.06 78 SER B C 1
ATOM 2070 O O . SER B 1 78 ? -19.766 6.383 6.812 1 91.06 78 SER B O 1
ATOM 2072 N N . SER B 1 79 ? -18.641 6.641 4.93 1 95.5 79 SER B N 1
ATOM 2073 C CA . SER B 1 79 ? -17.547 5.812 5.406 1 95.5 79 SER B CA 1
ATOM 2074 C C . SER B 1 79 ? -16.688 6.566 6.418 1 95.5 79 SER B C 1
ATOM 2076 O O . SER B 1 79 ? -16.531 7.785 6.32 1 95.5 79 SER B O 1
ATOM 2078 N N . SER B 1 80 ? -16.234 5.875 7.395 1 97.06 80 SER B N 1
ATOM 2079 C CA . SER B 1 80 ? -15.211 6.352 8.32 1 97.06 80 SER B CA 1
ATOM 2080 C C . SER B 1 80 ? -13.836 5.785 7.973 1 97.06 80 SER B C 1
ATOM 2082 O O . SER B 1 80 ? -13.703 4.586 7.723 1 97.06 80 SER B O 1
ATOM 2084 N N . ILE B 1 81 ? -12.891 6.609 7.996 1 98.31 81 ILE B N 1
ATOM 2085 C CA . ILE B 1 81 ? -11.57 6.242 7.5 1 98.31 81 ILE B CA 1
ATOM 2086 C C . ILE B 1 81 ? -10.547 6.348 8.625 1 98.31 81 ILE B C 1
ATOM 2088 O O . ILE B 1 81 ? -10.562 7.305 9.406 1 98.31 81 ILE B O 1
ATOM 2092 N N . TRP B 1 82 ? -9.68 5.367 8.648 1 98.69 82 TRP B N 1
ATOM 2093 C CA . TRP B 1 82 ? -8.633 5.418 9.672 1 98.69 82 TRP B CA 1
ATOM 2094 C C . TRP B 1 82 ? -7.723 6.617 9.453 1 98.69 82 TRP B C 1
ATOM 2096 O O . TRP B 1 82 ? -7.227 6.836 8.344 1 98.69 82 TRP B O 1
ATOM 2106 N N . LEU B 1 83 ? -7.5 7.391 10.477 1 98.56 83 LEU B N 1
ATOM 2107 C CA . LEU B 1 83 ? -6.34 8.266 10.633 1 98.56 83 LEU B CA 1
ATOM 2108 C C . LEU B 1 83 ? -5.285 7.613 11.523 1 98.56 83 LEU B C 1
ATOM 2110 O O . LEU B 1 83 ? -5.543 6.582 12.141 1 98.56 83 LEU B O 1
ATOM 2114 N N . GLY B 1 84 ? -4.117 8.203 11.617 1 98.62 84 GLY B N 1
ATOM 2115 C CA . GLY B 1 84 ? -3.016 7.586 12.336 1 98.62 84 GLY B CA 1
ATOM 2116 C C . GLY B 1 84 ? -2.947 8.008 13.797 1 98.62 84 GLY B C 1
ATOM 2117 O O . GLY B 1 84 ? -1.866 8.297 14.312 1 98.62 84 GLY B O 1
ATOM 2118 N N . ALA B 1 85 ? -4.074 8.039 14.484 1 97.12 85 ALA B N 1
ATOM 2119 C CA . ALA B 1 85 ? -4.062 8.43 15.898 1 97.12 85 ALA B CA 1
ATOM 2120 C C . ALA B 1 85 ? -4.598 7.305 16.781 1 97.12 85 ALA B C 1
ATOM 2122 O O . ALA B 1 85 ? -5.594 6.656 16.438 1 97.12 85 ALA B O 1
ATOM 2123 N N . LYS B 1 86 ? -3.863 7.102 17.859 1 94.75 86 LYS B N 1
ATOM 2124 C CA . LYS B 1 86 ? -4.234 6.09 18.844 1 94.75 86 LYS B CA 1
ATOM 2125 C C . LYS B 1 86 ? -4.023 6.605 20.266 1 94.75 86 LYS B C 1
ATOM 2127 O O . LYS B 1 86 ? -3.1 7.383 20.516 1 94.75 86 LYS B O 1
ATOM 2132 N N . SER B 1 87 ? -4.93 6.23 21.047 1 92.38 87 SER B N 1
ATOM 2133 C CA . SER B 1 87 ? -4.793 6.543 22.469 1 92.38 87 SER B CA 1
ATOM 2134 C C . SER B 1 87 ? -4.742 5.273 23.312 1 92.38 87 SER B C 1
ATOM 2136 O O . SER B 1 87 ? -5.422 4.293 23.016 1 92.38 87 SER B O 1
ATOM 2138 N N . TYR B 1 88 ? -3.908 5.312 24.328 1 83.19 88 TYR B N 1
ATOM 2139 C CA . TYR B 1 88 ? -3.777 4.191 25.25 1 83.19 88 TYR B CA 1
ATOM 2140 C C . TYR B 1 88 ? -4.398 4.527 26.609 1 83.19 88 TYR B C 1
ATOM 2142 O O . TYR B 1 88 ? -4.293 3.746 27.547 1 83.19 88 TYR B O 1
ATOM 2150 N N . SER B 1 89 ? -5.016 5.656 26.609 1 82.12 89 SER B N 1
ATOM 2151 C CA . SER B 1 89 ? -5.59 6.121 27.875 1 82.12 89 SER B CA 1
ATOM 2152 C C . SER B 1 89 ? -7.098 5.883 27.922 1 82.12 89 SER B C 1
ATOM 2154 O O . SER B 1 89 ? -7.738 5.738 26.875 1 82.12 89 SER B O 1
ATOM 2156 N N . SER B 1 90 ? -7.621 5.777 29.141 1 78.38 90 SER B N 1
ATOM 2157 C CA . SER B 1 90 ? -9.07 5.695 29.328 1 78.38 90 SER B CA 1
ATOM 2158 C C . SER B 1 90 ? -9.727 7.059 29.141 1 78.38 90 SER B C 1
ATOM 2160 O O . SER B 1 90 ? -10.914 7.141 28.828 1 78.38 90 SER B O 1
ATOM 2162 N N . ASP B 1 91 ? -8.969 8.078 29.438 1 80.06 91 ASP B N 1
ATOM 2163 C CA . ASP B 1 91 ? -9.477 9.43 29.219 1 80.06 91 ASP B CA 1
ATOM 2164 C C . ASP B 1 91 ? -9.172 9.906 27.797 1 80.06 91 ASP B C 1
ATOM 2166 O O . ASP B 1 91 ? -8.109 10.469 27.547 1 80.06 91 ASP B O 1
ATOM 2170 N N . LEU B 1 92 ? -10.117 9.844 26.969 1 81.94 92 LEU B N 1
ATOM 2171 C CA . LEU B 1 92 ? -9.945 10.141 25.547 1 81.94 92 LEU B CA 1
ATOM 2172 C C . LEU B 1 92 ? -10.148 11.625 25.281 1 81.94 92 LEU B C 1
ATOM 2174 O O . LEU B 1 92 ? -9.914 12.094 24.156 1 81.94 92 LEU B O 1
ATOM 2178 N N . ASN B 1 93 ? -10.555 12.359 26.328 1 81.56 93 ASN B N 1
ATOM 2179 C CA . ASN B 1 93 ? -10.766 13.797 26.156 1 81.56 93 ASN B CA 1
ATOM 2180 C C . ASN B 1 93 ? -9.469 14.578 26.328 1 81.56 93 ASN B C 1
ATOM 2182 O O . ASN B 1 93 ? -9.406 15.766 26 1 81.56 93 ASN B O 1
ATOM 2186 N N . ASP B 1 94 ? -8.531 13.891 26.828 1 82.5 94 ASP B N 1
ATOM 2187 C CA . ASP B 1 94 ? -7.215 14.5 26.984 1 82.5 94 ASP B CA 1
ATOM 2188 C C . ASP B 1 94 ? -6.402 14.375 25.703 1 82.5 94 ASP B C 1
ATOM 2190 O O . ASP B 1 94 ? -6.012 13.273 25.312 1 82.5 94 ASP B O 1
ATOM 2194 N N . SER B 1 95 ? -6.137 15.539 25.078 1 83.19 95 SER B N 1
ATOM 2195 C CA . SER B 1 95 ? -5.371 15.547 23.844 1 83.19 95 SER B CA 1
ATOM 2196 C C . SER B 1 95 ? -3.99 14.93 24.031 1 83.19 95 SER B C 1
ATOM 2198 O O . SER B 1 95 ? -3.404 14.391 23.094 1 83.19 95 SER B O 1
ATOM 2200 N N . ASN B 1 96 ? -3.502 14.992 25.234 1 86.5 96 ASN B N 1
ATOM 2201 C CA . ASN B 1 96 ? -2.17 14.477 25.531 1 86.5 96 ASN B CA 1
ATOM 2202 C C . ASN B 1 96 ? -2.145 12.953 25.516 1 86.5 96 ASN B C 1
ATOM 2204 O O . ASN B 1 96 ? -1.071 12.344 25.5 1 86.5 96 ASN B O 1
ATOM 2208 N N . SER B 1 97 ? -3.303 12.375 25.516 1 88.25 97 SER B N 1
ATOM 2209 C CA . SER B 1 97 ? -3.381 10.914 25.5 1 88.25 97 SER B CA 1
ATOM 2210 C C . SER B 1 97 ? -3.324 10.367 24.078 1 88.25 97 SER B C 1
ATOM 2212 O O . SER B 1 97 ? -3.164 9.156 23.891 1 88.25 97 SER B O 1
ATOM 2214 N N . TRP B 1 98 ? -3.412 11.258 23.109 1 93.31 98 TRP B N 1
ATOM 2215 C CA . TRP B 1 98 ? -3.445 10.852 21.703 1 93.31 98 TRP B CA 1
ATOM 2216 C C . TRP B 1 98 ? -2.068 10.984 21.062 1 93.31 98 TRP B C 1
ATOM 2218 O O . TRP B 1 98 ? -1.359 11.969 21.312 1 93.31 98 TRP B O 1
ATOM 2228 N N . ASN B 1 99 ? -1.742 9.93 20.266 1 94.56 99 ASN B N 1
ATOM 2229 C CA . ASN B 1 99 ? -0.478 9.922 19.547 1 94.56 99 ASN B CA 1
ATOM 2230 C C . ASN B 1 99 ? -0.683 9.586 18.062 1 94.56 99 ASN B C 1
ATOM 2232 O O . ASN B 1 99 ? -1.374 8.625 17.734 1 94.56 99 ASN B O 1
ATOM 2236 N N . TRP B 1 100 ? -0.116 10.516 17.328 1 97.81 100 TRP B N 1
ATOM 2237 C CA . TRP B 1 100 ? -0.027 10.133 15.914 1 97.81 100 TRP B CA 1
ATOM 2238 C C . TRP B 1 100 ? 1.01 9.031 15.719 1 97.81 100 TRP B C 1
ATOM 2240 O O . TRP B 1 100 ? 2.086 9.062 16.312 1 97.81 100 TRP B O 1
ATOM 2250 N N . THR B 1 101 ? 0.745 8.094 14.844 1 97.69 101 THR B N 1
ATOM 2251 C CA . THR B 1 101 ? 1.666 6.984 14.609 1 97.69 101 THR B CA 1
ATOM 2252 C C . THR B 1 101 ? 2.951 7.477 13.953 1 97.69 101 THR B C 1
ATOM 2254 O O . THR B 1 101 ? 3.982 6.805 14.016 1 97.69 101 THR B O 1
ATOM 2257 N N . ASP B 1 102 ? 2.881 8.625 13.266 1 96 102 ASP B N 1
ATOM 2258 C CA . ASP B 1 102 ? 4.078 9.141 12.617 1 96 102 ASP B CA 1
ATOM 2259 C C . ASP B 1 102 ? 4.965 9.898 13.609 1 96 102 ASP B C 1
ATOM 2261 O O . ASP B 1 102 ? 6.031 10.391 13.242 1 96 102 ASP B O 1
ATOM 2265 N N . GLY B 1 103 ? 4.504 10.078 14.766 1 96.12 103 GLY B N 1
ATOM 2266 C CA . GLY B 1 103 ? 5.32 10.648 15.82 1 96.12 103 GLY B CA 1
ATOM 2267 C C . GLY B 1 103 ? 5.18 12.156 15.938 1 96.12 103 GLY B C 1
ATOM 2268 O O . GLY B 1 103 ? 5.758 12.773 16.828 1 96.12 103 GLY B O 1
ATOM 2269 N N . THR B 1 104 ? 4.461 12.758 15.047 1 95.69 104 THR B N 1
ATOM 2270 C CA . THR B 1 104 ? 4.285 14.203 15.117 1 95.69 104 THR B CA 1
ATOM 2271 C C . THR B 1 104 ? 3.365 14.578 16.281 1 95.69 104 THR B C 1
ATOM 2273 O O . THR B 1 104 ? 2.748 13.711 16.891 1 95.69 104 THR B O 1
ATOM 2276 N N . GLN B 1 105 ? 3.203 15.844 16.484 1 95.19 105 GLN B N 1
ATOM 2277 C CA . GLN B 1 105 ? 2.441 16.312 17.625 1 95.19 105 GLN B CA 1
ATOM 2278 C C . GLN B 1 105 ? 0.945 16.328 17.344 1 95.19 105 GLN B C 1
ATOM 2280 O O . GLN B 1 105 ? 0.523 16.703 16.25 1 95.19 105 GLN B O 1
ATOM 2285 N N . PHE B 1 106 ? 0.179 15.922 18.328 1 95.44 106 PHE B N 1
ATOM 2286 C CA . PHE B 1 106 ? -1.274 16 18.25 1 95.44 106 PHE B CA 1
ATOM 2287 C C . PHE B 1 106 ? -1.753 17.406 18.594 1 95.44 106 PHE B C 1
ATOM 2289 O O . PHE B 1 106 ? -2.098 17.688 19.75 1 95.44 106 PHE B O 1
ATOM 2296 N N . ASN B 1 107 ? -1.811 18.375 17.625 1 94.94 107 ASN B N 1
ATOM 2297 C CA . ASN B 1 107 ? -2.008 19.797 17.875 1 94.94 107 ASN B CA 1
ATOM 2298 C C . ASN B 1 107 ? -3.23 20.344 17.141 1 94.94 107 ASN B C 1
ATOM 2300 O O . ASN B 1 107 ? -3.402 21.547 17.016 1 94.94 107 ASN B O 1
ATOM 2304 N N . TYR B 1 108 ? -3.939 19.547 16.641 1 95.69 108 TYR B N 1
ATOM 2305 C CA . TYR B 1 108 ? -5.184 19.859 15.953 1 95.69 108 TYR B CA 1
ATOM 2306 C C . TYR B 1 108 ? -6.246 18.812 16.219 1 95.69 108 TYR B C 1
ATOM 2308 O O . TYR B 1 108 ? -5.93 17.625 16.359 1 95.69 108 TYR B O 1
ATOM 2316 N N . GLN B 1 109 ? -7.508 19.125 16.359 1 94.62 109 GLN B N 1
ATOM 2317 C CA . GLN B 1 109 ? -8.625 18.219 16.562 1 94.62 109 GLN B CA 1
ATOM 2318 C C . GLN B 1 109 ? -9.867 18.688 15.82 1 94.62 109 GLN B C 1
ATOM 2320 O O . GLN B 1 109 ? -10.062 19.891 15.641 1 94.62 109 GLN B O 1
ATOM 2325 N N . ASN B 1 110 ? -10.68 17.797 15.352 1 96.75 110 ASN B N 1
ATOM 2326 C CA . ASN B 1 110 ? -11.938 18.094 14.672 1 96.75 110 ASN B CA 1
ATOM 2327 C C . ASN B 1 110 ? -12.992 17.031 14.961 1 96.75 110 ASN B C 1
ATOM 2329 O O . ASN B 1 110 ? -13.5 16.391 14.039 1 96.75 110 ASN B O 1
ATOM 2333 N N . TYR B 1 111 ? -13.398 17.016 16.172 1 95.69 111 TYR B N 1
ATOM 2334 C CA . TYR B 1 111 ? -14.266 15.938 16.641 1 95.69 111 TYR B CA 1
ATOM 2335 C C . TYR B 1 111 ? -15.703 16.172 16.188 1 95.69 111 TYR B C 1
ATOM 2337 O O . TYR B 1 111 ? -16.172 17.312 16.141 1 95.69 111 TYR B O 1
ATOM 2345 N N . GLN B 1 112 ? -16.297 15.102 15.898 1 95.5 112 GLN B N 1
ATOM 2346 C CA . GLN B 1 112 ? -17.75 15.109 15.82 1 95.5 112 GLN B CA 1
ATOM 2347 C C . GLN B 1 112 ? -18.375 15.367 17.188 1 95.5 112 GLN B C 1
ATOM 2349 O O . GLN B 1 112 ? -17.766 15.07 18.219 1 95.5 112 GLN B O 1
ATOM 2354 N N . SER B 1 113 ? -19.578 15.922 17.109 1 93.06 113 SER B N 1
ATOM 2355 C CA . SER B 1 113 ? -20.281 16.156 18.359 1 93.06 113 SER B CA 1
ATOM 2356 C C . SER B 1 113 ? -20.375 14.875 19.188 1 93.06 113 SER B C 1
ATOM 2358 O O . SER B 1 113 ? -20.703 13.812 18.672 1 93.06 113 SER B O 1
ATOM 2360 N N . GLY B 1 114 ? -19.984 14.984 20.5 1 90.5 114 GLY B N 1
ATOM 2361 C CA . GLY B 1 114 ? -20.062 13.844 21.406 1 90.5 114 GLY B CA 1
ATOM 2362 C C . GLY B 1 114 ? -18.797 13.016 21.406 1 90.5 114 GLY B C 1
ATOM 2363 O O . GLY B 1 114 ? -18.703 12.008 22.125 1 90.5 114 GLY B O 1
ATOM 2364 N N . GLN B 1 115 ? -17.922 13.398 20.609 1 90.69 115 GLN B N 1
ATOM 2365 C CA . GLN B 1 115 ? -16.656 12.688 20.516 1 90.69 115 GLN B CA 1
ATOM 2366 C C . GLN B 1 115 ? -15.531 13.477 21.172 1 90.69 115 GLN B C 1
ATOM 2368 O O . GLN B 1 115 ? -15.602 14.703 21.281 1 90.69 115 GLN B O 1
ATOM 2373 N N . PRO B 1 116 ? -14.5 12.828 21.609 1 88.19 116 PRO B N 1
ATOM 2374 C CA . PRO B 1 116 ? -14.25 11.383 21.578 1 88.19 116 PRO B CA 1
ATOM 2375 C C . PRO B 1 116 ? -15.094 10.617 22.594 1 88.19 116 PRO B C 1
ATOM 2377 O O . PRO B 1 116 ? -15.406 11.141 23.672 1 88.19 116 PRO B O 1
ATOM 2380 N N . GLU B 1 117 ? -15.57 9.469 22.203 1 83.25 117 GLU B N 1
ATOM 2381 C CA . GLU B 1 117 ? -16.328 8.594 23.094 1 83.25 117 GLU B CA 1
ATOM 2382 C C . GLU B 1 117 ? -15.422 7.602 23.812 1 83.25 117 GLU B C 1
ATOM 2384 O O . GLU B 1 117 ? -14.508 7.043 23.203 1 83.25 117 GLU B O 1
ATOM 2389 N N . SER B 1 118 ? -15.656 7.633 25.062 1 70.56 118 SER B N 1
ATOM 2390 C CA . SER B 1 118 ? -14.859 6.715 25.875 1 70.56 118 SER B CA 1
ATOM 2391 C C . SER B 1 118 ? -15.117 5.266 25.484 1 70.56 118 SER B C 1
ATOM 2393 O O . SER B 1 118 ? -16.266 4.867 25.266 1 70.56 118 SER B O 1
ATOM 2395 N N . LEU B 1 119 ? -14.078 4.742 25.078 1 70.88 119 LEU B N 1
ATOM 2396 C CA . LEU B 1 119 ? -14.148 3.303 24.844 1 70.88 119 LEU B CA 1
ATOM 2397 C C . LEU B 1 119 ? -13.391 2.547 25.938 1 70.88 119 LEU B C 1
ATOM 2399 O O . LEU B 1 119 ? -12.5 3.105 26.578 1 70.88 119 LEU B O 1
ATOM 2403 N N . GLU B 1 120 ? -13.961 1.563 26.516 1 62.91 120 GLU B N 1
ATOM 2404 C CA . GLU B 1 120 ? -13.32 0.781 27.562 1 62.91 120 GLU B CA 1
ATOM 2405 C C . GLU B 1 120 ? -11.898 0.388 27.172 1 62.91 120 GLU B C 1
ATOM 2407 O O . GLU B 1 120 ? -11.055 0.158 28.047 1 62.91 120 GLU B O 1
ATOM 2412 N N . THR B 1 121 ? -11.625 0.246 25.984 1 64 121 THR B N 1
ATOM 2413 C CA . THR B 1 121 ? -10.336 -0.241 25.5 1 64 121 THR B CA 1
ATOM 2414 C C . THR B 1 121 ? -9.672 0.798 24.609 1 64 121 THR B C 1
ATOM 2416 O O . THR B 1 121 ? -10.203 1.895 24.422 1 64 121 THR B O 1
ATOM 2419 N N . GLN B 1 122 ? -8.594 0.563 24.109 1 68.31 122 GLN B N 1
ATOM 2420 C 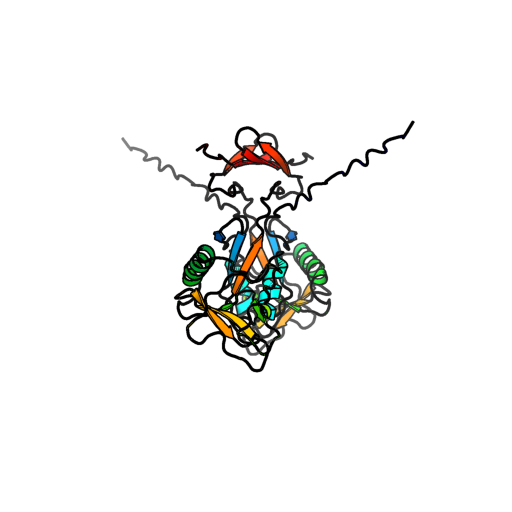CA . GLN B 1 122 ? -7.836 1.376 23.172 1 68.31 122 GLN B CA 1
ATOM 2421 C C . GLN B 1 122 ? -8.742 1.934 22.078 1 68.31 122 GLN B C 1
ATOM 2423 O O . GLN B 1 122 ? -9.719 1.293 21.688 1 68.31 122 GLN B O 1
ATOM 2428 N N . ALA B 1 123 ? -8.383 3.299 21.984 1 89.62 123 ALA B N 1
ATOM 2429 C CA . ALA B 1 123 ? -9.203 3.928 20.953 1 89.62 123 ALA B CA 1
ATOM 2430 C C . ALA B 1 123 ? -8.352 4.367 19.766 1 89.62 123 ALA B C 1
ATOM 2432 O O . ALA B 1 123 ? -7.203 4.785 19.938 1 89.62 123 ALA B O 1
ATOM 2433 N N . CYS B 1 124 ? -8.852 4.133 18.625 1 96.12 124 CYS B N 1
ATOM 2434 C CA . CYS B 1 124 ? -8.289 4.605 17.375 1 96.12 124 CYS B CA 1
ATOM 2435 C C . CYS B 1 124 ? -9.195 5.641 16.719 1 96.12 124 CYS B C 1
ATOM 2437 O O . CYS B 1 124 ? -10.391 5.711 17.031 1 96.12 124 CYS B O 1
ATOM 2439 N N . MET B 1 125 ? -8.578 6.512 15.914 1 96.81 125 MET B N 1
ATOM 2440 C CA . MET B 1 125 ? -9.281 7.68 15.383 1 96.81 125 MET B CA 1
ATOM 2441 C C . MET B 1 125 ? -9.719 7.441 13.945 1 96.81 125 MET B C 1
ATOM 2443 O O . MET B 1 125 ? -8.953 6.91 13.133 1 96.81 125 MET B O 1
ATOM 2447 N N . GLN B 1 126 ? -10.93 7.742 13.672 1 97.69 126 GLN B N 1
ATOM 2448 C CA . GLN B 1 126 ? -11.453 7.73 12.312 1 97.69 126 GLN B CA 1
ATOM 2449 C C . GLN B 1 126 ? -11.945 9.117 11.898 1 97.69 126 GLN B C 1
ATOM 2451 O O . GLN B 1 126 ? -12.312 9.93 12.75 1 97.69 126 GLN B O 1
ATOM 2456 N N . MET B 1 127 ? -11.992 9.367 10.648 1 98.25 127 MET B N 1
ATOM 2457 C CA . MET B 1 127 ? -12.547 10.578 10.062 1 98.25 127 MET B CA 1
ATOM 2458 C C . MET B 1 127 ? -13.719 10.25 9.141 1 98.25 127 MET B C 1
ATOM 2460 O O . MET B 1 127 ? -13.625 9.344 8.312 1 98.25 127 MET B O 1
ATOM 2464 N N . SER B 1 128 ? -14.734 10.906 9.344 1 97.69 128 SER B N 1
ATOM 2465 C CA . SER B 1 128 ? -15.852 10.773 8.414 1 97.69 128 SER B CA 1
ATOM 2466 C C . SER B 1 128 ? -15.5 11.352 7.043 1 97.69 128 SER B C 1
ATOM 2468 O O . SER B 1 128 ? -15.055 12.492 6.941 1 97.69 128 SER B O 1
ATOM 2470 N N . ALA B 1 129 ? -15.781 10.578 6.008 1 96.44 129 ALA B N 1
ATOM 2471 C CA . ALA B 1 129 ? -15.508 11.047 4.652 1 96.44 129 ALA B CA 1
ATOM 2472 C C . ALA B 1 129 ? -16.438 12.188 4.262 1 96.44 129 ALA B C 1
ATOM 2474 O O . ALA B 1 129 ? -16.078 13.055 3.463 1 96.44 129 ALA B O 1
ATOM 2475 N N . SER B 1 130 ? -17.594 12.258 4.82 1 95.38 130 SER B N 1
ATOM 2476 C CA . SER B 1 130 ? -18.641 13.203 4.406 1 95.38 130 SER B CA 1
ATOM 2477 C C . SER B 1 130 ? -18.312 14.617 4.875 1 95.38 130 SER B C 1
ATOM 2479 O O . SER B 1 130 ? -18.469 15.578 4.121 1 95.38 130 SER B O 1
ATOM 2481 N N . ASN B 1 131 ? -17.812 14.758 6.129 1 95.69 131 ASN B N 1
ATOM 2482 C CA . ASN B 1 131 ? -17.688 16.109 6.668 1 95.69 131 ASN B CA 1
ATOM 2483 C C . ASN B 1 131 ? -16.328 16.312 7.352 1 95.69 131 ASN B C 1
ATOM 2485 O O . ASN B 1 131 ? -16.062 17.391 7.879 1 95.69 131 ASN B O 1
ATOM 2489 N N . GLY B 1 132 ? -15.523 15.289 7.438 1 97.44 132 GLY B N 1
ATOM 2490 C CA . GLY B 1 132 ? -14.172 15.414 7.953 1 97.44 132 GLY B CA 1
ATOM 2491 C C . GLY B 1 132 ? -14.109 15.391 9.469 1 97.44 132 GLY B C 1
ATOM 2492 O O . GLY B 1 132 ? -13.047 15.609 10.055 1 97.44 132 GLY B O 1
ATOM 2493 N N . LYS B 1 133 ? -15.242 15.117 10.117 1 98.06 133 LYS B N 1
ATOM 2494 C CA . LYS B 1 133 ? -15.25 15.07 11.578 1 98.06 133 LYS B CA 1
ATOM 2495 C C . LYS B 1 133 ? -14.68 13.75 12.086 1 98.06 133 LYS B C 1
ATOM 2497 O O . LYS B 1 133 ? -14.781 12.719 11.414 1 98.06 133 LYS B O 1
ATOM 2502 N N . TRP B 1 134 ? -14.07 13.828 13.297 1 97.19 134 TRP B N 1
ATOM 2503 C CA . TRP B 1 134 ? -13.352 12.672 13.828 1 97.19 134 TRP B CA 1
ATOM 2504 C C . TRP B 1 134 ? -14.203 11.938 14.859 1 97.19 134 TRP B C 1
ATOM 2506 O O . TRP B 1 134 ? -15.031 12.547 15.539 1 97.19 134 TRP B O 1
ATOM 2516 N N . ARG B 1 135 ? -13.977 10.68 14.953 1 95.25 135 ARG B N 1
ATOM 2517 C CA . ARG B 1 135 ? -14.625 9.859 15.969 1 95.25 135 ARG B CA 1
ATOM 2518 C C . ARG B 1 135 ? -13.703 8.734 16.422 1 95.25 135 ARG B C 1
ATOM 2520 O O . ARG B 1 135 ? -12.828 8.297 15.68 1 95.25 135 ARG B O 1
ATOM 2527 N N . THR B 1 136 ? -13.961 8.312 17.656 1 93.88 136 THR B N 1
ATOM 2528 C CA . THR B 1 136 ? -13.188 7.188 18.188 1 93.88 136 THR B CA 1
ATOM 2529 C C . THR B 1 136 ? -13.828 5.863 17.781 1 93.88 136 THR B C 1
ATOM 2531 O O . THR B 1 136 ? -15.047 5.789 17.578 1 93.88 136 THR B O 1
ATOM 2534 N N . SER B 1 137 ? -12.992 4.891 17.578 1 93.81 137 SER B N 1
ATOM 2535 C CA . SER B 1 137 ? -13.445 3.541 17.25 1 93.81 137 SER B CA 1
ATOM 2536 C C . SER B 1 137 ? -12.5 2.494 17.844 1 93.81 137 SER B C 1
ATOM 2538 O O . SER B 1 137 ? -11.344 2.791 18.141 1 93.81 137 SER B O 1
ATOM 2540 N N . SER B 1 138 ? -13.117 1.267 18.078 1 93.31 138 SER B N 1
ATOM 2541 C CA . SER B 1 138 ? -12.234 0.16 18.438 1 93.31 138 SER B CA 1
ATOM 2542 C C . SER B 1 138 ? -11.195 -0.094 17.344 1 93.31 138 SER B C 1
ATOM 2544 O O . SER B 1 138 ? -11.516 -0.075 16.156 1 93.31 138 SER B O 1
ATOM 2546 N N . CYS B 1 139 ? -10.008 -0.39 17.766 1 95.56 139 CYS B N 1
ATOM 2547 C CA . CYS B 1 139 ? -8.891 -0.528 16.828 1 95.56 139 CYS B CA 1
ATOM 2548 C C . CYS B 1 139 ? -9.016 -1.805 16.016 1 95.56 139 CYS B C 1
ATOM 2550 O O . CYS B 1 139 ? -8.344 -1.959 14.984 1 95.56 139 CYS B O 1
ATOM 2552 N N . ILE B 1 140 ? -9.898 -2.674 16.422 1 95.06 140 ILE B N 1
ATOM 2553 C CA . ILE B 1 140 ? -10 -3.967 15.758 1 95.06 140 ILE B CA 1
ATOM 2554 C C . ILE B 1 140 ? -11.07 -3.91 14.672 1 95.06 140 ILE B C 1
ATOM 2556 O O . ILE B 1 140 ? -11.25 -4.871 13.922 1 95.06 140 ILE B O 1
ATOM 2560 N N . ASN B 1 141 ? -11.797 -2.74 14.648 1 95.75 141 ASN B N 1
ATOM 2561 C CA . ASN B 1 141 ? -12.781 -2.588 13.578 1 95.75 141 ASN B CA 1
ATOM 2562 C C . ASN B 1 141 ? -12.109 -2.455 12.211 1 95.75 141 ASN B C 1
ATOM 2564 O O . ASN B 1 141 ? -10.938 -2.104 12.125 1 95.75 141 ASN B O 1
ATOM 2568 N N . TYR B 1 142 ? -12.883 -2.779 11.18 1 97.56 142 TYR B N 1
ATOM 2569 C CA . TYR B 1 142 ? -12.367 -2.684 9.82 1 97.56 142 TYR B CA 1
ATOM 2570 C C . TYR B 1 142 ? -12.812 -1.381 9.156 1 97.56 142 TYR B C 1
ATOM 2572 O O . TYR B 1 142 ? -13.977 -0.999 9.242 1 97.56 142 TYR B O 1
ATOM 2580 N N . ALA B 1 143 ? -11.898 -0.65 8.508 1 98 143 ALA B N 1
ATOM 2581 C CA . ALA B 1 143 ? -12.172 0.621 7.848 1 98 143 ALA B CA 1
ATOM 2582 C C . ALA B 1 143 ? -11.156 0.896 6.746 1 98 143 ALA B C 1
ATOM 2584 O O . ALA B 1 143 ? -10.039 0.365 6.773 1 98 143 ALA B O 1
ATOM 2585 N N . PRO B 1 144 ? -11.586 1.694 5.707 1 98.38 144 PRO B N 1
ATOM 2586 C CA . PRO B 1 144 ? -10.562 2.238 4.805 1 98.38 144 PRO B CA 1
ATOM 2587 C C . PRO B 1 144 ? -9.547 3.113 5.531 1 98.38 144 PRO B C 1
ATOM 2589 O O . PRO B 1 144 ? -9.719 3.424 6.711 1 98.38 144 PRO B O 1
ATOM 2592 N N . PHE B 1 145 ? -8.492 3.412 4.797 1 98.56 145 PHE B N 1
ATOM 2593 C CA . PHE B 1 145 ? -7.438 4.125 5.512 1 98.56 145 PHE B CA 1
ATOM 2594 C C . PHE B 1 145 ? -6.621 4.988 4.559 1 98.56 145 PHE B C 1
ATOM 2596 O O . PHE B 1 145 ? -6.68 4.805 3.342 1 98.56 145 PHE B O 1
ATOM 2603 N N . ILE B 1 146 ? -6.008 5.965 5.133 1 98.12 146 ILE B N 1
ATOM 2604 C CA . ILE B 1 146 ? -5.168 6.891 4.379 1 98.12 146 ILE B CA 1
ATOM 2605 C C . ILE B 1 146 ? -3.73 6.816 4.887 1 98.12 146 ILE B C 1
ATOM 2607 O O . ILE B 1 146 ? -3.48 6.98 6.086 1 98.12 146 ILE B O 1
ATOM 2611 N N . CYS B 1 147 ? -2.83 6.5 3.93 1 97.75 147 CYS B N 1
ATOM 2612 C CA . CYS B 1 147 ? -1.408 6.555 4.246 1 97.75 147 CYS B CA 1
ATOM 2613 C C . CYS B 1 147 ? -0.819 7.914 3.877 1 97.75 147 CYS B C 1
ATOM 2615 O O . CYS B 1 147 ? -1.205 8.508 2.869 1 97.75 147 CYS B O 1
ATOM 2617 N N . GLU B 1 148 ? 0.126 8.375 4.699 1 96 148 GLU B N 1
ATOM 2618 C CA . GLU B 1 148 ? 0.915 9.562 4.375 1 96 148 GLU B CA 1
ATOM 2619 C C . GLU B 1 148 ? 2.395 9.219 4.227 1 96 148 GLU B C 1
ATOM 2621 O O . GLU B 1 148 ? 2.904 8.344 4.92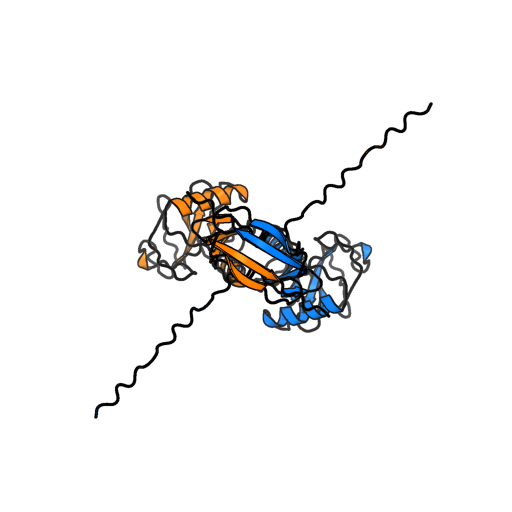6 1 96 148 GLU B O 1
ATOM 2626 N N . TYR B 1 149 ? 3.006 9.922 3.291 1 87.62 149 TYR B N 1
ATOM 2627 C CA . TYR B 1 149 ? 4.426 9.773 2.998 1 87.62 149 TYR B CA 1
ATOM 2628 C C . TYR B 1 149 ? 5.117 11.133 2.918 1 87.62 149 TYR B C 1
ATOM 2630 O O . TYR B 1 149 ? 4.547 12.094 2.393 1 87.62 149 TYR B O 1
ATOM 2638 N N . GLU B 1 150 ? 6.258 11.125 3.465 1 81.19 150 GLU B N 1
ATOM 2639 C CA . GLU B 1 150 ? 7.062 12.336 3.287 1 81.19 150 GLU B CA 1
ATOM 2640 C C . GLU B 1 150 ? 7.625 12.422 1.872 1 81.19 150 GLU B C 1
ATOM 2642 O O . GLU B 1 150 ? 8.055 11.414 1.309 1 81.19 150 GLU B O 1
ATOM 2647 N N . ILE B 1 151 ? 7.34 13.531 1.213 1 66.06 151 ILE B N 1
ATOM 2648 C CA . ILE B 1 151 ? 7.891 13.75 -0.12 1 66.06 151 ILE B CA 1
ATOM 2649 C C . ILE B 1 151 ? 9.344 14.211 -0.008 1 66.06 151 ILE B C 1
ATOM 2651 O O . ILE B 1 151 ? 9.633 15.227 0.631 1 66.06 151 ILE B O 1
ATOM 2655 N N . ALA B 1 152 ? 10.156 13.32 0.32 1 49.59 152 ALA B N 1
ATOM 2656 C CA . ALA B 1 152 ? 11.516 13.844 0.234 1 49.59 152 ALA B CA 1
ATOM 2657 C C . ALA B 1 152 ? 11.852 14.266 -1.193 1 49.59 152 ALA B C 1
ATOM 2659 O O . ALA B 1 152 ? 11.438 13.609 -2.154 1 49.59 152 ALA B O 1
ATOM 2660 N N . LEU B 1 153 ? 11.602 15.5 -1.463 1 44.16 153 LEU B N 1
ATOM 2661 C CA . LEU B 1 153 ? 11.93 16.031 -2.783 1 44.16 153 LEU B CA 1
ATOM 2662 C C . LEU B 1 153 ? 13.016 15.18 -3.451 1 44.16 153 LEU B C 1
ATOM 2664 O O . LEU B 1 153 ? 14.094 15 -2.893 1 44.16 153 LEU B O 1
ATOM 2668 N N . PRO B 1 154 ? 12.5 14.141 -4.039 1 41.59 154 PRO B N 1
ATOM 2669 C CA . PRO B 1 154 ? 13.477 13.266 -4.699 1 41.59 154 PRO B CA 1
ATOM 2670 C C . PRO B 1 154 ? 14.562 14.047 -5.438 1 41.59 154 PRO B C 1
ATOM 2672 O O . PRO B 1 154 ? 14.266 15.039 -6.113 1 41.59 154 PRO B O 1
ATOM 2675 N N . THR B 1 155 ? 15.688 14.156 -4.785 1 39.16 155 THR B N 1
ATOM 2676 C CA . THR B 1 155 ? 16.75 14.57 -5.695 1 39.16 155 THR B CA 1
ATOM 2677 C C . THR B 1 155 ? 16.703 13.766 -6.992 1 39.16 155 THR B C 1
ATOM 2679 O O . THR B 1 155 ? 16.75 14.336 -8.086 1 39.16 155 THR B O 1
ATOM 2682 N N . THR B 1 156 ? 17.453 12.5 -7.094 1 36.69 156 THR B N 1
ATOM 2683 C CA . THR B 1 156 ? 17.953 11.773 -8.258 1 36.69 156 THR B CA 1
ATOM 2684 C C . THR B 1 156 ? 16.969 10.68 -8.68 1 36.69 156 THR B C 1
ATOM 2686 O O . THR B 1 156 ? 16.438 9.953 -7.832 1 36.69 156 THR B O 1
ATOM 2689 N N . CYS B 1 157 ? 15.969 10.961 -9.406 1 41.25 157 CYS B N 1
ATOM 2690 C CA . CYS B 1 157 ? 15.211 9.875 -10.008 1 41.25 157 CYS B CA 1
ATOM 2691 C C . CYS B 1 157 ? 16.141 8.773 -10.508 1 41.25 157 CYS B C 1
ATOM 2693 O O . CYS B 1 157 ? 17.141 9.055 -11.172 1 41.25 157 CYS B O 1
ATOM 2695 N N . THR B 1 158 ? 16.406 7.754 -9.758 1 38.06 158 THR B N 1
ATOM 2696 C CA . THR B 1 158 ? 17.297 6.691 -10.188 1 38.06 158 THR B CA 1
ATOM 2697 C C . THR B 1 158 ? 16.844 6.102 -11.523 1 38.06 158 THR B C 1
ATOM 2699 O O . THR B 1 158 ? 15.68 5.75 -11.68 1 38.06 158 THR B O 1
ATOM 2702 N N . PRO B 1 159 ? 17.688 6.238 -12.531 1 38.66 159 PRO B N 1
ATOM 2703 C CA . PRO B 1 159 ? 17.391 5.652 -13.836 1 38.66 159 PRO B CA 1
ATOM 2704 C C . PRO B 1 159 ? 17.109 4.152 -13.758 1 38.66 159 PRO B C 1
ATOM 2706 O O . PRO B 1 159 ? 17.562 3.482 -12.828 1 38.66 159 PRO B O 1
ATOM 2709 N N . PRO B 1 160 ? 16.109 3.693 -14.461 1 37.06 160 PRO B N 1
ATOM 2710 C CA . PRO B 1 160 ? 15.805 2.262 -14.461 1 37.06 160 PRO B CA 1
ATOM 2711 C C . PRO B 1 160 ? 17.047 1.385 -14.398 1 37.06 160 PRO B C 1
ATOM 2713 O O . PRO B 1 160 ? 17.031 0.321 -13.773 1 37.06 160 PRO B O 1
ATOM 2716 N N . ASN B 1 161 ? 18.047 1.37 -15.352 1 35.59 161 ASN B N 1
ATOM 2717 C CA . ASN B 1 161 ? 19.125 0.427 -15.57 1 35.59 161 ASN B CA 1
ATOM 2718 C C . ASN B 1 161 ? 20.328 0.731 -14.672 1 35.59 161 ASN B C 1
ATOM 2720 O O . ASN B 1 161 ? 21.469 0.532 -15.07 1 35.59 161 ASN B O 1
ATOM 2724 N N . GLY B 1 162 ? 20.25 0.963 -13.422 1 36 162 GLY B N 1
ATOM 2725 C CA . GLY B 1 162 ? 21.391 1.041 -12.523 1 36 162 GLY B CA 1
ATOM 2726 C C . GLY B 1 162 ? 22.094 2.379 -12.57 1 36 162 GLY B C 1
ATOM 2727 O O . GLY B 1 162 ? 23.172 2.539 -11.992 1 36 162 GLY B O 1
ATOM 2728 N N . GLY B 1 163 ? 21.969 3.139 -13.664 1 35.94 163 GLY B N 1
ATOM 2729 C CA . GLY B 1 163 ? 22.719 4.383 -13.688 1 35.94 163 GLY B CA 1
ATOM 2730 C C . GLY B 1 163 ? 22.297 5.352 -12.594 1 35.94 163 GLY B C 1
ATOM 2731 O O . GLY B 1 163 ? 21.344 5.094 -11.867 1 35.94 163 GLY B O 1
ATOM 2732 N N . GLN B 1 164 ? 23.422 5.887 -11.93 1 35.31 164 GLN B N 1
ATOM 2733 C CA . GLN B 1 164 ? 23.297 6.906 -10.891 1 35.31 164 GLN B CA 1
ATOM 2734 C C . GLN B 1 164 ? 22.703 8.195 -11.461 1 35.31 164 GLN B C 1
ATOM 2736 O O . GLN B 1 164 ? 23.078 8.625 -12.547 1 35.31 164 GLN B O 1
ATOM 2741 N N . TRP B 1 165 ? 21.531 8.422 -11.195 1 39.22 165 TRP B N 1
ATOM 2742 C CA . TRP B 1 165 ? 21.078 9.742 -11.602 1 39.22 165 TRP B CA 1
ATOM 2743 C C . TRP B 1 165 ? 21.75 10.828 -10.773 1 39.22 165 TRP B C 1
ATOM 2745 O O . TRP B 1 165 ? 21.875 10.703 -9.555 1 39.22 165 TRP B O 1
ATOM 2755 N N . ASN B 1 166 ? 22.688 11.477 -11.336 1 35.62 166 ASN B N 1
ATOM 2756 C CA . ASN B 1 166 ? 23.203 12.648 -10.656 1 35.62 166 ASN B CA 1
ATOM 2757 C C . ASN B 1 166 ? 22.203 13.797 -10.656 1 35.62 166 ASN B C 1
ATOM 2759 O O . ASN B 1 166 ? 21.625 14.117 -11.695 1 35.62 166 ASN B O 1
ATOM 2763 N N . ASN B 1 167 ? 21.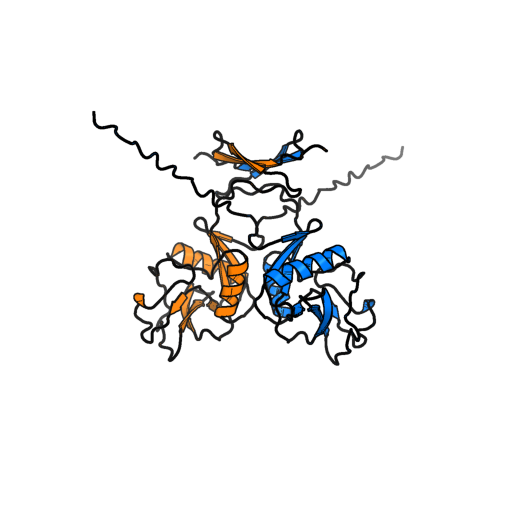531 13.914 -9.57 1 36.81 167 ASN B N 1
ATOM 2764 C CA . ASN B 1 167 ? 20.75 15.125 -9.359 1 36.81 167 ASN B CA 1
ATOM 2765 C C . ASN B 1 167 ? 21.609 16.375 -9.484 1 36.81 167 ASN B C 1
ATOM 2767 O O . ASN B 1 167 ? 22.625 16.516 -8.805 1 36.81 167 ASN B O 1
ATOM 2771 N N . VAL B 1 168 ? 21.812 16.859 -10.688 1 36.84 168 VAL B N 1
ATOM 2772 C CA . VAL B 1 168 ? 22.5 18.141 -10.727 1 36.84 168 VAL B CA 1
ATOM 2773 C C . VAL B 1 168 ? 21.484 19.266 -10.5 1 36.84 168 VAL B C 1
ATOM 2775 O O . VAL B 1 168 ? 20.359 19.203 -10.984 1 36.84 168 VAL B O 1
ATOM 2778 N N . GLU B 1 169 ? 21.75 20.016 -9.453 1 33.94 169 GLU B N 1
ATOM 2779 C CA . GLU B 1 169 ? 21.031 21.25 -9.188 1 33.94 169 GLU B CA 1
ATOM 2780 C C . GLU B 1 169 ? 20.953 22.125 -10.438 1 33.94 169 GLU B C 1
ATOM 2782 O O . GLU B 1 169 ? 21.938 22.312 -11.141 1 33.94 169 GLU B O 1
ATOM 2787 N N . ASP B 1 170 ? 19.812 22.141 -11.047 1 33.03 170 ASP B N 1
ATOM 2788 C CA . ASP B 1 170 ? 19.719 23.203 -12.039 1 33.03 170 ASP B CA 1
ATOM 2789 C C . ASP B 1 170 ? 19.547 24.562 -11.359 1 33.03 170 ASP B C 1
ATOM 2791 O O . ASP B 1 170 ? 18.469 24.891 -10.883 1 33.03 170 ASP B O 1
ATOM 2795 N N . THR B 1 171 ? 20.594 25.094 -10.945 1 35.22 171 THR B N 1
ATOM 2796 C CA . THR B 1 171 ? 20.672 26.422 -10.352 1 35.22 171 THR B CA 1
ATOM 2797 C C . THR B 1 171 ? 19.75 27.391 -11.078 1 35.22 171 THR B C 1
ATOM 2799 O O . THR B 1 171 ? 19.312 28.391 -10.5 1 35.22 171 THR B O 1
ATOM 2802 N N . ASN B 1 172 ? 19.766 27.281 -12.336 1 36.69 172 ASN B N 1
ATOM 2803 C CA . ASN B 1 172 ? 19.094 28.344 -13.062 1 36.69 172 ASN B CA 1
ATOM 2804 C C . ASN B 1 172 ? 17.578 28.25 -12.961 1 36.69 172 ASN B C 1
ATOM 2806 O O . ASN B 1 172 ? 16.891 29.266 -12.906 1 36.69 172 ASN B O 1
ATOM 2810 N N . ASN B 1 173 ? 16.984 26.938 -13.047 1 38.88 173 ASN B N 1
ATOM 2811 C CA . ASN B 1 173 ? 15.523 26.891 -13.055 1 38.88 173 ASN B CA 1
ATOM 2812 C C . ASN B 1 173 ? 14.984 26.156 -11.828 1 38.88 173 ASN B C 1
ATOM 2814 O O . ASN B 1 173 ? 13.875 25.625 -11.852 1 38.88 173 ASN B O 1
ATOM 2818 N N . ARG B 1 174 ? 15.789 26.219 -10.789 1 37.44 174 ARG B N 1
ATOM 2819 C CA . ARG B 1 174 ? 15.5 25.734 -9.445 1 37.44 174 ARG B CA 1
ATOM 2820 C C . ARG B 1 174 ? 14.898 24.328 -9.484 1 37.44 174 ARG B C 1
ATOM 2822 O O . ARG B 1 174 ? 13.828 24.094 -8.922 1 37.44 174 ARG B O 1
ATOM 2829 N N . GLY B 1 175 ? 15.156 23.734 -10.562 1 38.84 175 GLY B N 1
ATOM 2830 C CA . GLY B 1 175 ? 14.656 22.359 -10.633 1 38.84 175 GLY B CA 1
ATOM 2831 C C . GLY B 1 175 ? 15.766 21.328 -10.594 1 38.84 175 GLY B C 1
ATOM 2832 O O . GLY B 1 175 ? 16.938 21.672 -10.398 1 38.84 175 GLY B O 1
ATOM 2833 N N . TYR B 1 176 ? 15.578 20.125 -10.234 1 36.06 176 TYR B N 1
ATOM 2834 C CA . TYR B 1 176 ? 16.578 19.062 -10.25 1 36.06 176 TYR B CA 1
ATOM 2835 C C . TYR B 1 176 ? 16.562 18.312 -11.578 1 36.06 176 TYR B C 1
ATOM 2837 O O . TYR B 1 176 ? 15.523 18.203 -12.227 1 36.06 176 TYR B O 1
ATOM 2845 N N . ILE B 1 177 ? 17.75 18.266 -12.258 1 37.53 177 ILE B N 1
ATOM 2846 C CA . ILE B 1 177 ? 18.031 17.5 -13.453 1 37.53 177 ILE B CA 1
ATOM 2847 C C . ILE B 1 177 ? 18.5 16.094 -13.07 1 37.53 177 ILE B C 1
ATOM 2849 O O . ILE B 1 177 ? 19.391 15.938 -12.242 1 37.53 177 ILE B O 1
ATOM 2853 N N . CYS B 1 178 ? 17.688 15.133 -13.148 1 41.06 178 CYS B N 1
ATOM 2854 C CA . CYS B 1 178 ? 18.141 13.758 -12.984 1 41.06 178 CYS B CA 1
ATOM 2855 C C . CYS B 1 178 ? 18.781 13.234 -14.266 1 41.06 178 CYS B C 1
ATOM 2857 O O . CYS B 1 178 ? 18.188 13.344 -15.344 1 41.06 178 CYS B O 1
ATOM 2859 N N . ARG B 1 179 ? 20.156 13.164 -14.383 1 35.28 179 ARG B N 1
ATOM 2860 C CA . ARG B 1 179 ? 20.953 12.656 -15.492 1 35.28 179 ARG B CA 1
ATOM 2861 C C . ARG B 1 179 ? 21.234 11.164 -15.32 1 35.28 179 ARG B C 1
ATOM 2863 O O . ARG B 1 179 ? 21.688 10.734 -14.258 1 35.28 179 ARG B O 1
ATOM 2870 N N . ALA B 1 180 ? 20.516 10.328 -16.062 1 36.84 180 ALA B N 1
ATOM 2871 C CA . ALA B 1 180 ? 20.906 8.922 -16.109 1 36.84 180 ALA B CA 1
ATOM 2872 C C . ALA B 1 180 ? 22.234 8.75 -16.844 1 36.84 180 ALA B C 1
ATOM 2874 O O . ALA B 1 180 ? 22.469 9.352 -17.891 1 36.84 180 ALA B O 1
ATOM 2875 N N . ASN B 1 181 ? 23.375 8.453 -16.141 1 32.12 181 ASN B N 1
ATOM 2876 C CA . ASN B 1 181 ? 24.594 8.039 -16.844 1 32.12 181 ASN B CA 1
ATOM 2877 C C . ASN B 1 181 ? 24.469 6.617 -17.375 1 32.12 181 ASN B C 1
ATOM 2879 O O . ASN B 1 181 ? 24.328 5.664 -16.609 1 32.12 181 ASN B O 1
ATOM 2883 N N . LEU B 1 182 ? 23.844 6.383 -18.406 1 33.09 182 LEU B N 1
ATOM 2884 C CA . LEU B 1 182 ? 23.938 5.074 -19.047 1 33.09 182 LEU B CA 1
ATOM 2885 C C . LEU B 1 182 ? 25.375 4.742 -19.406 1 33.09 182 LEU B C 1
ATOM 2887 O O . LEU B 1 182 ? 26.062 5.523 -20.062 1 33.09 182 LEU B O 1
ATOM 2891 N N . ARG B 1 183 ? 26.141 3.971 -18.531 1 29.88 183 ARG B N 1
ATOM 2892 C CA . ARG B 1 183 ? 27.422 3.443 -19 1 29.88 183 ARG B CA 1
ATOM 2893 C C . ARG B 1 183 ? 27.266 2.748 -20.359 1 29.88 183 ARG B C 1
ATOM 2895 O O . ARG B 1 183 ? 26.344 1.95 -20.531 1 29.88 183 ARG B O 1
ATOM 2902 N N . ARG B 1 184 ? 27.766 3.342 -21.328 1 28.38 184 ARG B N 1
ATOM 2903 C CA . ARG B 1 184 ? 28.172 2.672 -22.562 1 28.38 184 ARG B CA 1
ATOM 2904 C C . ARG B 1 184 ? 28.922 1.382 -22.266 1 28.38 184 ARG B C 1
ATOM 2906 O O . ARG B 1 184 ? 29.906 1.393 -21.516 1 28.38 184 ARG B O 1
ATOM 2913 N N . SER B 1 185 ? 28.109 0.193 -22.188 1 25.19 185 SER B N 1
ATOM 2914 C CA . SER B 1 185 ? 29.047 -0.826 -22.656 1 25.19 185 SER B CA 1
ATOM 2915 C C . SER B 1 185 ? 29.422 -0.607 -24.125 1 25.19 185 SER B C 1
ATOM 2917 O O . SER B 1 185 ? 28.609 -0.117 -24.906 1 25.19 185 SER B O 1
#

Radius of gyration: 24.36 Å; Cα contacts (8 Å, |Δi|>4): 832; chains: 2; bounding box: 72×67×92 Å

InterPro domains:
  IPR001304 C-type lectin-like [PF00059] (39-148)
  IPR001304 C-type lectin-like [PS50041] (27-148)
  IPR001304 C-type lectin-like [SM00034] (20-148)
  IPR016186 C-type lectin-like/link domain superfamily [G3DSA:3.10.100.10] (13-149)
  IPR016187 C-type lectin fold [SSF56436] (8-150)
  IPR050111 C-type lectin and snaclec domain-containing protein [PTHR22803] (37-151)

Foldseek 3Di:
DDPPPPPPPPPPPPPPPPDDPPQWDDDPQKIKHWFFFWFFQVVQQVVLPVVPWGFADDADPVVLVVVLQSNVVPDPQQFWAFGQKKFQDQPQVDLVRIAGPVGDHSHDAFADPPPADGDPGMWTWIAGSNGSHIYTDDRRGIGITMIMDRNPVDQAPADPPRFTQPQDQPVVVRDTDRDRPPDDD/DDDPPPDPPPPPPPPPPPDDPPQWDDDPQKIKHWFFFWFFQVVQQVVLPVVPWGFADDADPVVLVVVLQSNVVPDPQQFWAFGQKKFQDQPQVDLVRIAGPVGDHSHDAFADPPPADGDPGMWTWIARSNGSHIYTDDRRGIGITMIMDRNPVDQAPADPPRFTQPQDQPVVVRDTDRDRPPPDD

Sequence (370 aa):
MWKACFAFFIFLPVLTNAQCNPGSVYSNNRRFTLFPAQVDFKTAESICMVSNGHLASVHNTIDNNFLAQQAQKYVSGSSSIWLGAKSYSSDLNDSNSWNWTDGTQFNYQNYQSGQPESLETQACMQMSASNGKWRTSSCINYAPFICEYEIALPTTCTPPNGGQWNNVEDTNNRGYICRANLRRSMWKACFAFFIFLPVLTNAQCNPGSVYSNNRRFTLFPAQVDFKTAESICMVSNGHLASVHNTIDNNFLAQQAQKYVSGSSSIWLGAKSYSSDLNDSNSWNWTDGTQFNYQNYQSGQPESLETQACMQMSASNGKWRTSSCINYAPFICEYEIALPTTCTPPNGGQWNNVEDTNNRGYICRANLRRS

pLDDT: mean 76.76, std 24.13, range [25.19, 98.75]

Secondary structure (DSSP, 8-state):
-------------------SSTTEEEETTEEEEEEEEEE-HHHHHHHHHHTT-EEPP--SHHHHHHHHHHHTTTS-TT-EEEEEEEE-SS-TT-GGGEEETT--------BPTT-SPP-SS-EEEEEETTT--EEEEETTS-EEEEEEEE----S----TTS--EEEEEETTTTEEEEEE-----/-------------------SSTTEEEETTEEEEEEEEEE-HHHHHHHHHHTT-EEPP--SHHHHHHHHHHHTTTS-TT-EEEEEEEE-SS-TT-GGGEEETT--------BPTT-SPP-SS-EEEEEETTT--EEEEETTS-EEEEEEEE----S----TTS--EEEEEETTTTEEEEEE-----